Protein AF-A0A367GM44-F1 (afdb_monomer_lite)

pLDDT: mean 84.48, std 12.16, range [33.94, 97.19]

Secondary structure (DSSP, 8-state):
-EEEEEEEEEETTEEEEEEEEEESSGGGSBHHHHHHHHT--TTSTTHHHHHHHHHH---HHHHTT-S--HHHHHHHGGGGS----TTPPPPSEEEETTEEEE----GGG--HHHHHHHHHHHHT--B-TTS-B--GGGHHHHHHHHHHHHHH-SPP-GGGSHHHHHHHTTSBHHHHHHHHHHHHHHHH---------PPP-

Foldseek 3Di:
DWDKDKFWFDDDPDIDIDIFTAAQALQFAFLLLQLVLLVQDCPDDCSVLVNCCSRRVNPSVVSVRGDDCPVVVNSCVNQQDFHPLVPFDADQWFQFPNDTFGQPPPCVPPDPVLVVLLVVLLVPFDQDPVRHTDCSNVLLLNCLSRCVCRVPVDDGDPVCSVVRSVRSRGTRSSHSVNSSCSSNCVPNVDDNDDTSHRDND

Structure (mmCIF, N/CA/C/O backbone):
data_AF-A0A367GM44-F1
#
_entry.id   AF-A0A367GM44-F1
#
loop_
_atom_site.group_PDB
_atom_site.id
_atom_site.type_symbol
_atom_site.label_atom_id
_atom_site.label_alt_id
_atom_site.label_comp_id
_atom_site.label_asym_id
_atom_site.label_entity_id
_atom_site.label_seq_id
_atom_site.pdbx_PDB_ins_code
_atom_site.Cartn_x
_atom_site.Cartn_y
_atom_site.Cartn_z
_atom_site.occupancy
_atom_site.B_iso_or_equiv
_atom_site.auth_seq_id
_atom_site.auth_comp_id
_atom_site.auth_asym_id
_atom_site.auth_atom_id
_atom_site.pdbx_PDB_model_num
ATOM 1 N N . MET A 1 1 ? -6.834 -8.641 -12.529 1.00 78.75 1 MET A N 1
ATOM 2 C CA . MET A 1 1 ? -6.191 -9.967 -12.475 1.00 78.75 1 MET A CA 1
ATOM 3 C C . MET A 1 1 ? -4.683 -9.748 -12.411 1.00 78.75 1 MET A C 1
ATOM 5 O O . MET A 1 1 ? -4.226 -8.697 -12.845 1.00 78.75 1 MET A O 1
ATOM 9 N N . LYS A 1 2 ? -3.889 -10.705 -11.922 1.00 84.25 2 LYS A N 1
ATOM 10 C CA . LYS A 1 2 ? -2.445 -10.686 -12.193 1.00 84.25 2 LYS A CA 1
ATOM 11 C C . LYS A 1 2 ? -2.099 -11.745 -13.232 1.00 84.25 2 LYS A C 1
ATOM 13 O O . LYS A 1 2 ? -2.622 -12.856 -13.160 1.00 84.25 2 LYS A O 1
ATOM 18 N N . LEU A 1 3 ? -1.249 -11.394 -14.190 1.00 83.19 3 LEU A N 1
ATOM 19 C CA . LEU A 1 3 ? -0.731 -12.310 -15.199 1.00 83.19 3 LEU A CA 1
ATOM 20 C C . LEU A 1 3 ? 0.601 -12.898 -14.719 1.00 83.19 3 LEU A C 1
ATOM 22 O O . LEU A 1 3 ? 1.509 -12.131 -14.388 1.00 83.19 3 LEU A O 1
ATOM 26 N N . PRO A 1 4 ? 0.752 -14.232 -14.679 1.00 83.38 4 PRO A N 1
ATOM 27 C CA . PRO A 1 4 ? 2.044 -14.843 -14.419 1.00 83.38 4 PRO A CA 1
ATOM 28 C C . PRO A 1 4 ? 2.964 -14.582 -15.613 1.00 83.38 4 PRO A C 1
ATOM 30 O O . PRO A 1 4 ? 2.640 -14.922 -16.750 1.00 83.38 4 PRO A O 1
ATOM 33 N N . ILE A 1 5 ? 4.122 -13.992 -15.342 1.00 77.88 5 ILE A N 1
ATOM 34 C CA . ILE A 1 5 ? 5.161 -13.710 -16.331 1.00 77.88 5 ILE A CA 1
ATOM 35 C C . ILE A 1 5 ? 6.441 -14.437 -15.932 1.00 77.88 5 ILE A C 1
ATOM 37 O O . ILE A 1 5 ? 6.831 -14.424 -14.765 1.00 77.88 5 ILE A O 1
ATOM 41 N N . SER A 1 6 ? 7.114 -15.048 -16.902 1.00 79.88 6 SER A N 1
ATOM 42 C CA . SER A 1 6 ? 8.415 -15.690 -16.709 1.00 79.88 6 SER A CA 1
ATOM 43 C C . SER A 1 6 ? 9.436 -15.021 -17.609 1.00 79.88 6 SER A C 1
ATOM 45 O O . SER A 1 6 ? 9.187 -14.836 -18.795 1.00 79.88 6 SER A O 1
ATOM 47 N N . PHE A 1 7 ? 10.589 -14.669 -17.055 1.00 78.12 7 PHE A N 1
ATOM 48 C CA . PHE A 1 7 ? 11.647 -13.969 -17.770 1.00 78.12 7 PHE A CA 1
ATOM 49 C C . PHE A 1 7 ? 13.001 -14.621 -17.523 1.00 78.12 7 PHE A C 1
ATOM 51 O O . PHE A 1 7 ? 13.337 -15.072 -16.422 1.00 78.12 7 PHE A O 1
ATOM 58 N N . LYS A 1 8 ? 13.795 -14.657 -18.591 1.00 79.44 8 LYS A N 1
ATOM 59 C CA . LYS A 1 8 ? 15.130 -15.247 -18.619 1.00 79.44 8 LYS A CA 1
ATOM 60 C C . LYS A 1 8 ? 16.155 -14.133 -18.702 1.00 79.44 8 LYS A C 1
ATOM 62 O O . LYS A 1 8 ? 16.102 -13.296 -19.593 1.00 79.44 8 LYS A O 1
ATOM 67 N N . PHE A 1 9 ? 17.110 -14.144 -17.784 1.00 74.75 9 PHE A N 1
ATOM 68 C CA . PHE A 1 9 ? 18.174 -13.150 -17.716 1.00 74.75 9 PHE A CA 1
ATOM 69 C C . PHE A 1 9 ? 19.536 -13.832 -17.616 1.00 74.75 9 PHE A C 1
ATOM 71 O O . PHE A 1 9 ? 19.698 -14.929 -17.071 1.00 74.75 9 PHE A O 1
ATOM 78 N N . LYS A 1 10 ? 20.550 -13.184 -18.185 1.00 71.50 10 LYS A N 1
ATOM 79 C CA . LYS A 1 10 ? 21.890 -13.756 -18.322 1.00 71.50 10 LYS A CA 1
ATOM 80 C C . LYS A 1 10 ? 22.782 -13.328 -17.158 1.00 71.50 10 LYS A C 1
ATOM 82 O O . LYS A 1 10 ? 23.229 -12.186 -17.096 1.00 71.50 10 LYS A O 1
ATOM 87 N N . LYS A 1 11 ? 23.113 -14.263 -16.264 1.00 74.56 11 LYS A N 1
ATOM 88 C CA . LYS A 1 11 ? 24.066 -14.053 -15.162 1.00 74.56 11 LYS A CA 1
ATOM 89 C C . LYS A 1 11 ? 25.405 -14.709 -15.513 1.00 74.56 11 LYS A C 1
ATOM 91 O O . LYS A 1 11 ? 25.668 -15.875 -15.211 1.00 74.56 11 LYS A O 1
ATOM 96 N N . GLY A 1 12 ? 26.251 -13.958 -16.220 1.00 77.75 12 GLY A N 1
ATOM 97 C CA . GLY A 1 12 ? 27.531 -14.444 -16.746 1.00 77.75 12 GLY A CA 1
ATOM 98 C C . GLY A 1 12 ? 27.339 -15.469 -17.871 1.00 77.75 12 GLY A C 1
ATOM 99 O O . GLY A 1 12 ? 26.805 -15.140 -18.930 1.00 77.75 12 GLY A O 1
ATOM 100 N N . LYS A 1 13 ? 27.779 -16.716 -17.652 1.00 73.62 13 LYS A N 1
ATOM 101 C CA . LYS A 1 13 ? 27.577 -17.837 -18.596 1.00 73.62 13 LYS A CA 1
ATOM 102 C C . LYS A 1 13 ? 26.282 -18.632 -18.361 1.00 73.62 13 LYS A C 1
ATOM 104 O O . LYS A 1 13 ? 25.987 -19.515 -19.158 1.00 73.62 13 LYS A O 1
ATOM 109 N N . LYS A 1 14 ? 25.525 -18.358 -17.291 1.00 76.38 14 LYS A N 1
ATOM 110 C CA . LYS A 1 14 ? 24.270 -19.062 -16.979 1.00 76.38 14 LYS A CA 1
ATOM 111 C C . LYS A 1 14 ? 23.059 -18.204 -17.344 1.00 76.38 14 LYS A C 1
ATOM 113 O O . LYS A 1 14 ? 23.068 -16.995 -17.117 1.00 76.38 14 LYS A O 1
ATOM 118 N N . ILE A 1 15 ? 22.022 -18.848 -17.870 1.00 78.56 15 ILE A N 1
ATOM 119 C CA . ILE A 1 15 ? 20.673 -18.280 -17.938 1.00 78.56 15 ILE A CA 1
ATOM 120 C C . ILE A 1 15 ? 20.005 -18.603 -16.602 1.00 78.56 15 ILE A C 1
ATOM 122 O O . ILE A 1 15 ? 20.053 -19.748 -16.153 1.00 78.56 15 ILE A O 1
ATOM 126 N N . ALA A 1 16 ? 19.442 -17.591 -15.956 1.00 79.19 16 ALA A N 1
ATOM 127 C CA . ALA A 1 16 ? 18.571 -17.744 -14.804 1.00 79.19 16 ALA A CA 1
ATOM 128 C C . ALA A 1 16 ? 17.145 -17.384 -15.226 1.00 79.19 16 ALA A C 1
ATOM 130 O O . ALA A 1 16 ? 16.946 -16.495 -16.053 1.00 79.19 16 ALA A O 1
ATOM 131 N N . GLU A 1 17 ? 16.173 -18.091 -14.668 1.00 81.56 17 GLU A N 1
ATOM 132 C CA . GLU A 1 17 ? 14.751 -17.874 -14.910 1.00 81.56 17 GLU A CA 1
ATOM 133 C C . GLU A 1 17 ? 14.101 -17.392 -13.615 1.00 81.56 17 GLU A C 1
ATOM 135 O O . GLU A 1 17 ? 14.452 -17.838 -12.517 1.00 81.56 17 GLU A O 1
ATOM 140 N N . ARG A 1 18 ? 13.192 -16.433 -13.745 1.00 79.12 18 ARG A N 1
ATOM 141 C CA . ARG A 1 18 ? 12.415 -15.846 -12.657 1.00 79.12 18 ARG A CA 1
ATOM 142 C C . ARG A 1 18 ? 10.977 -15.709 -13.125 1.00 79.12 18 ARG A C 1
ATOM 144 O O . ARG A 1 18 ? 10.733 -15.352 -14.273 1.00 79.12 18 ARG A O 1
ATOM 151 N N . SER A 1 19 ? 10.053 -15.964 -12.213 1.00 78.31 19 SER A N 1
ATOM 152 C CA . SER A 1 19 ? 8.637 -15.659 -12.374 1.00 78.31 19 SER A CA 1
ATOM 153 C C . SER A 1 19 ? 8.283 -14.418 -11.557 1.00 78.31 19 SER A C 1
ATOM 155 O O . SER A 1 19 ? 8.750 -14.284 -10.424 1.00 78.31 19 SER A O 1
ATOM 157 N N . ALA A 1 20 ? 7.423 -13.560 -12.092 1.00 78.38 20 ALA A N 1
ATOM 158 C CA . ALA A 1 20 ? 6.728 -12.519 -11.342 1.00 78.38 20 ALA A CA 1
ATOM 159 C C . ALA A 1 20 ? 5.240 -12.513 -11.719 1.00 78.38 20 ALA A C 1
ATOM 161 O O . ALA A 1 20 ? 4.798 -13.254 -12.599 1.00 78.38 20 ALA A O 1
ATOM 162 N N . GLU A 1 21 ? 4.468 -11.669 -11.047 1.00 84.50 21 GLU A N 1
ATOM 163 C CA . GLU A 1 21 ? 3.056 -11.459 -11.339 1.00 84.50 21 GLU A CA 1
ATOM 164 C C . GLU A 1 21 ? 2.846 -10.011 -11.780 1.00 84.50 21 GLU A C 1
ATOM 166 O O . GLU A 1 21 ? 3.062 -9.087 -10.995 1.00 84.50 21 GLU A O 1
ATOM 171 N N . LEU A 1 22 ? 2.421 -9.806 -13.025 1.00 87.12 22 LEU A N 1
ATOM 172 C CA . LEU A 1 22 ? 2.160 -8.480 -13.571 1.00 87.12 22 LEU A CA 1
ATOM 173 C C . LEU A 1 22 ? 0.696 -8.088 -13.297 1.00 87.12 22 LEU A C 1
ATOM 175 O O . LEU A 1 22 ? -0.205 -8.824 -13.707 1.00 87.12 22 LEU A O 1
ATOM 179 N N . PRO A 1 23 ? 0.412 -6.975 -12.601 1.00 90.69 23 PRO A N 1
ATOM 180 C CA . PRO A 1 23 ? -0.954 -6.480 -12.449 1.00 90.69 23 PRO A CA 1
ATOM 181 C C . PRO A 1 23 ? -1.504 -6.024 -13.806 1.00 90.69 23 PRO A C 1
ATOM 183 O O . PRO A 1 23 ? -0.769 -5.446 -14.598 1.00 90.69 23 PRO A O 1
ATOM 186 N N . THR A 1 24 ? -2.792 -6.270 -14.067 1.00 89.25 24 THR A N 1
ATOM 187 C CA . THR A 1 24 ? -3.478 -5.825 -15.301 1.00 89.25 24 THR A CA 1
ATOM 188 C C . THR A 1 24 ? -4.472 -4.692 -15.063 1.00 89.25 24 THR A C 1
ATOM 190 O O . THR A 1 24 ? -5.233 -4.337 -15.959 1.00 89.25 24 THR A O 1
ATOM 193 N N . SER A 1 25 ? -4.576 -4.208 -13.829 1.00 91.12 25 SER A N 1
ATOM 194 C CA . SER A 1 25 ? -5.460 -3.113 -13.453 1.00 91.12 25 SER A CA 1
ATOM 195 C C . SER A 1 25 ? -4.989 -2.479 -12.152 1.00 91.12 25 SER A C 1
ATOM 197 O O . SER A 1 25 ? -4.296 -3.114 -11.347 1.00 91.12 25 SER A O 1
ATOM 199 N N . TRP A 1 26 ? -5.464 -1.262 -11.887 1.00 91.00 26 TRP A N 1
ATOM 200 C CA . TRP A 1 26 ? -5.286 -0.602 -10.597 1.00 91.00 26 TRP A CA 1
ATOM 201 C C . TRP A 1 26 ? -5.776 -1.463 -9.426 1.00 91.00 26 TRP A C 1
ATOM 203 O O . TRP A 1 26 ? -5.208 -1.391 -8.349 1.00 91.00 26 TRP A O 1
ATOM 213 N N . ALA A 1 27 ? -6.752 -2.354 -9.619 1.00 91.81 27 ALA A N 1
ATOM 214 C CA . ALA A 1 27 ? -7.257 -3.226 -8.559 1.00 91.81 27 ALA A CA 1
ATOM 215 C C . ALA A 1 27 ? -6.255 -4.312 -8.094 1.00 91.81 27 ALA A C 1
ATOM 217 O O . ALA A 1 27 ? -6.482 -4.961 -7.066 1.00 91.81 27 ALA A O 1
ATOM 218 N N . ASP A 1 28 ? -5.186 -4.557 -8.858 1.00 91.00 28 ASP A N 1
ATOM 219 C CA . ASP A 1 28 ? -4.237 -5.657 -8.643 1.00 91.00 28 ASP A CA 1
ATOM 220 C C . ASP A 1 28 ? -2.880 -5.220 -8.081 1.00 91.00 28 ASP A C 1
ATOM 222 O O . ASP A 1 28 ? -2.132 -6.074 -7.595 1.00 91.00 28 ASP A O 1
ATOM 226 N N . ILE A 1 29 ? -2.561 -3.922 -8.127 1.00 93.81 29 ILE A N 1
ATOM 227 C CA . ILE A 1 29 ? -1.340 -3.391 -7.509 1.00 93.81 29 ILE A CA 1
ATOM 228 C C . ILE A 1 29 ? -1.466 -3.408 -5.979 1.00 93.81 29 ILE A C 1
ATOM 230 O O . ILE A 1 29 ? -2.571 -3.340 -5.428 1.00 93.81 29 ILE A O 1
ATOM 234 N N . THR A 1 30 ? -0.344 -3.496 -5.270 1.00 95.56 30 THR A N 1
ATOM 235 C CA . THR A 1 30 ? -0.334 -3.332 -3.809 1.00 95.56 30 THR A CA 1
ATOM 236 C C . THR A 1 30 ? -0.358 -1.856 -3.415 1.00 95.56 30 THR A C 1
ATOM 238 O O . THR A 1 30 ? -0.077 -0.968 -4.222 1.00 95.56 30 THR A O 1
ATOM 241 N N . LEU A 1 31 ? -0.661 -1.574 -2.149 1.00 95.81 31 LEU A N 1
ATOM 242 C CA . LEU A 1 31 ? -0.614 -0.224 -1.606 1.00 95.81 31 LEU A CA 1
ATOM 243 C C . LEU A 1 31 ? 0.789 0.386 -1.714 1.00 95.81 31 LEU A C 1
ATOM 245 O O . LEU A 1 31 ? 0.910 1.537 -2.112 1.00 95.81 31 LEU A O 1
ATOM 249 N N . GLY A 1 32 ? 1.846 -0.382 -1.430 1.00 95.94 32 GLY A N 1
ATOM 250 C CA . GLY A 1 32 ? 3.227 0.090 -1.588 1.00 95.94 32 GLY A CA 1
ATOM 251 C C . GLY A 1 32 ? 3.549 0.484 -3.035 1.00 95.94 32 GLY A C 1
ATOM 252 O O . GLY A 1 32 ? 4.216 1.489 -3.269 1.00 95.94 32 GLY A O 1
ATOM 253 N N . GLN A 1 33 ? 3.004 -0.247 -4.014 1.00 95.00 33 GLN A N 1
ATOM 254 C CA . GLN A 1 33 ? 3.112 0.118 -5.429 1.00 95.00 33 GLN A CA 1
ATOM 255 C C . GLN A 1 33 ? 2.328 1.401 -5.740 1.00 95.00 33 GLN A C 1
ATOM 257 O O . GLN A 1 33 ? 2.858 2.281 -6.410 1.00 95.00 33 GLN A O 1
ATOM 262 N N . ALA A 1 34 ? 1.109 1.555 -5.213 1.00 93.81 34 ALA A N 1
ATOM 263 C CA . ALA A 1 34 ? 0.307 2.771 -5.382 1.00 93.81 34 ALA A CA 1
ATOM 264 C C . ALA A 1 34 ? 0.984 4.017 -4.777 1.00 93.81 34 ALA A C 1
ATOM 266 O O . ALA A 1 34 ? 0.980 5.080 -5.397 1.00 93.81 34 ALA A O 1
ATOM 267 N N . ILE A 1 35 ? 1.613 3.877 -3.605 1.00 93.38 35 ILE A N 1
ATOM 268 C CA . ILE A 1 35 ? 2.399 4.934 -2.953 1.00 93.38 35 ILE A CA 1
ATOM 269 C C . ILE A 1 35 ? 3.582 5.332 -3.835 1.00 93.38 35 ILE A C 1
ATOM 271 O O . ILE A 1 35 ? 3.714 6.511 -4.166 1.00 93.38 35 ILE A O 1
ATOM 275 N N . ALA A 1 36 ? 4.381 4.361 -4.286 1.00 93.69 36 ALA A N 1
ATOM 276 C CA . ALA A 1 36 ? 5.530 4.616 -5.151 1.00 93.69 36 ALA A CA 1
ATOM 277 C C . ALA A 1 36 ? 5.131 5.265 -6.492 1.00 93.69 36 ALA A C 1
ATOM 279 O O . ALA A 1 36 ? 5.805 6.189 -6.941 1.00 93.69 36 ALA A O 1
ATOM 280 N N . LEU A 1 37 ? 4.008 4.855 -7.098 1.00 91.31 37 LEU A N 1
ATOM 281 C CA . LEU A 1 37 ? 3.442 5.506 -8.289 1.00 91.31 37 LEU A CA 1
ATOM 282 C C . LEU A 1 37 ? 2.990 6.945 -8.009 1.00 91.31 37 LEU A C 1
ATOM 284 O O . LEU A 1 37 ? 3.214 7.819 -8.837 1.00 91.31 37 LEU A O 1
ATOM 288 N N . SER A 1 38 ? 2.407 7.223 -6.839 1.00 87.94 38 SER A N 1
ATOM 289 C CA . SER A 1 38 ? 1.982 8.584 -6.466 1.00 87.94 38 SER A CA 1
ATOM 290 C C . SER A 1 38 ? 3.148 9.561 -6.226 1.00 87.94 38 SER A C 1
ATOM 292 O O . SER A 1 38 ? 2.932 10.767 -6.143 1.00 87.94 38 SER A O 1
ATOM 294 N N . GLN A 1 39 ? 4.375 9.039 -6.116 1.00 87.50 39 GLN A N 1
ATOM 295 C CA . GLN A 1 39 ? 5.635 9.777 -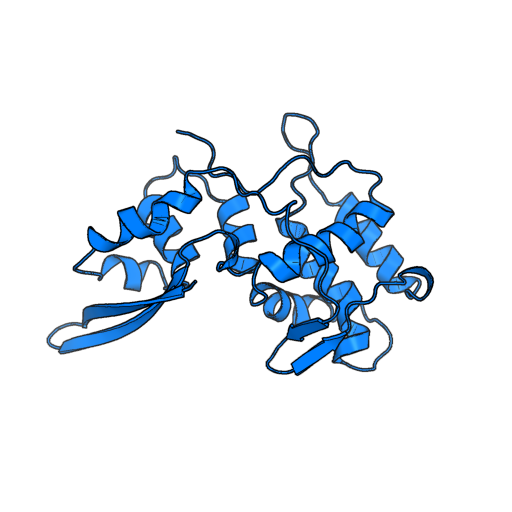5.939 1.00 87.50 39 GLN A CA 1
ATOM 296 C C . GLN A 1 39 ? 6.557 9.673 -7.177 1.00 87.50 39 GLN A C 1
ATOM 298 O O . GLN A 1 39 ? 7.707 10.133 -7.167 1.00 87.50 39 GLN A O 1
ATOM 303 N N . PHE A 1 40 ? 6.086 9.027 -8.246 1.00 89.00 40 PHE A N 1
ATOM 304 C CA . PHE A 1 40 ? 6.858 8.774 -9.454 1.00 89.00 40 PHE A CA 1
ATOM 305 C C . PHE A 1 40 ? 6.873 10.001 -10.375 1.00 89.00 40 PHE A C 1
ATOM 307 O O . PHE A 1 40 ? 5.830 10.558 -10.709 1.00 89.00 40 PHE A O 1
ATOM 314 N N . ASP A 1 41 ? 8.062 10.391 -10.836 1.00 87.50 41 ASP A N 1
ATOM 315 C CA . ASP A 1 41 ? 8.236 11.448 -11.836 1.00 87.50 41 ASP A CA 1
ATOM 316 C C . ASP A 1 41 ? 8.581 10.820 -13.190 1.00 87.50 41 ASP A C 1
ATOM 318 O O . ASP A 1 41 ? 9.676 10.293 -13.391 1.00 87.50 41 ASP A O 1
ATOM 322 N N . GLY A 1 42 ? 7.644 10.900 -14.135 1.00 84.38 42 GLY A N 1
ATOM 323 C CA . GLY A 1 42 ? 7.812 10.378 -15.493 1.00 84.38 42 GLY A CA 1
ATOM 324 C C . GLY A 1 42 ? 8.909 11.069 -16.310 1.00 84.38 42 GLY A C 1
ATOM 325 O O . GLY A 1 42 ? 9.395 10.492 -17.284 1.00 84.38 42 GLY A O 1
ATOM 326 N N . ASN A 1 43 ? 9.344 12.268 -15.912 1.00 85.88 43 ASN A N 1
ATOM 327 C CA . ASN A 1 43 ? 10.299 13.078 -16.668 1.00 85.88 43 ASN A CA 1
ATOM 328 C C . ASN A 1 43 ? 11.767 12.744 -16.343 1.00 85.88 43 ASN A C 1
ATOM 330 O O . ASN A 1 43 ? 12.667 13.146 -17.090 1.00 85.88 43 ASN A O 1
ATOM 334 N N . ARG A 1 44 ? 12.052 12.003 -15.255 1.00 86.25 44 ARG A N 1
ATOM 335 C CA . ARG A 1 44 ? 13.435 11.706 -14.834 1.00 86.25 44 ARG A CA 1
ATOM 336 C C . ARG A 1 44 ? 14.092 10.610 -15.673 1.00 86.25 44 ARG A C 1
ATOM 338 O O . ARG A 1 44 ? 13.500 9.585 -16.009 1.00 86.25 44 ARG A O 1
ATOM 345 N N . LYS A 1 45 ? 15.375 10.799 -16.006 1.00 86.44 45 LYS A N 1
ATOM 346 C CA . LYS A 1 45 ? 16.159 9.844 -16.811 1.00 86.44 45 LYS A CA 1
ATOM 347 C C . LYS A 1 45 ? 16.124 8.446 -16.182 1.00 86.44 45 LYS A C 1
ATOM 349 O O . LYS A 1 45 ? 16.751 8.206 -15.156 1.00 86.44 45 LYS A O 1
ATOM 354 N N . GLY A 1 46 ? 15.470 7.509 -16.866 1.00 85.00 46 GLY A N 1
ATOM 355 C CA . GLY A 1 46 ? 15.293 6.133 -16.397 1.00 85.00 46 GLY A CA 1
ATOM 356 C C . GLY A 1 46 ? 13.888 5.797 -15.890 1.00 85.00 46 GLY A C 1
ATOM 357 O O . GLY A 1 46 ? 13.674 4.634 -15.557 1.00 85.00 46 GLY A O 1
ATOM 358 N N . ALA A 1 47 ? 12.943 6.745 -15.921 1.00 87.44 47 ALA A N 1
ATOM 359 C CA . ALA A 1 47 ? 11.539 6.586 -15.529 1.00 87.44 47 ALA A CA 1
ATOM 360 C C . ALA A 1 47 ? 10.911 5.251 -15.980 1.00 87.44 47 ALA A C 1
ATOM 362 O O . ALA A 1 47 ? 10.381 4.524 -15.148 1.00 87.44 47 ALA A O 1
ATOM 363 N N . LYS A 1 48 ? 11.061 4.839 -17.253 1.00 86.38 48 LYS A N 1
ATOM 364 C CA . LYS A 1 48 ? 10.558 3.529 -17.735 1.00 86.38 48 LYS A CA 1
ATOM 365 C C . LYS A 1 48 ? 11.063 2.323 -16.915 1.00 86.38 48 LYS A C 1
ATOM 367 O O . LYS A 1 48 ? 10.289 1.422 -16.614 1.00 86.38 48 LYS A O 1
ATOM 372 N N . MET A 1 49 ? 12.348 2.289 -16.542 1.00 88.50 49 MET A N 1
ATOM 373 C CA . MET A 1 49 ? 12.927 1.178 -15.761 1.00 88.50 49 MET A CA 1
ATOM 374 C C . MET A 1 49 ? 12.461 1.184 -14.302 1.00 88.50 49 MET A C 1
ATOM 376 O O . MET A 1 49 ? 12.335 0.126 -13.691 1.00 88.50 49 MET A O 1
ATOM 380 N N . GLU A 1 50 ? 12.234 2.369 -13.740 1.00 90.62 50 GLU A N 1
ATOM 381 C CA . GLU A 1 50 ? 11.700 2.540 -12.390 1.00 90.62 50 GLU A CA 1
ATOM 382 C C . GLU A 1 50 ? 10.213 2.172 -12.329 1.00 90.62 50 GLU A C 1
ATOM 384 O O . GLU A 1 50 ? 9.833 1.396 -11.461 1.00 90.62 50 GLU A O 1
ATOM 389 N N . LEU A 1 51 ? 9.395 2.622 -13.287 1.00 89.88 51 LEU A N 1
ATOM 390 C CA . LEU A 1 51 ? 7.985 2.240 -13.401 1.00 89.88 51 LEU A CA 1
ATOM 391 C C . LEU A 1 51 ? 7.830 0.713 -13.444 1.00 89.88 51 LEU A C 1
ATOM 393 O O . LEU A 1 51 ? 7.055 0.137 -12.684 1.00 89.88 51 LEU A O 1
ATOM 397 N N . LEU A 1 52 ? 8.639 0.041 -14.269 1.00 88.12 52 LEU A N 1
ATOM 398 C CA . LEU A 1 52 ? 8.701 -1.421 -14.310 1.00 88.12 52 LEU A CA 1
ATOM 399 C C . LEU A 1 52 ? 9.134 -2.028 -12.967 1.00 88.12 52 LEU A C 1
ATOM 401 O O . LEU A 1 52 ? 8.551 -3.022 -12.542 1.00 88.12 52 LEU A O 1
ATOM 405 N N . SER A 1 53 ? 10.120 -1.440 -12.284 1.00 90.81 53 SER A N 1
ATOM 406 C CA . SER A 1 53 ? 10.580 -1.892 -10.962 1.00 90.81 53 SER A CA 1
ATOM 407 C C . SER A 1 53 ? 9.475 -1.795 -9.905 1.00 90.81 53 SER A C 1
ATOM 409 O O . SER A 1 53 ? 9.248 -2.759 -9.175 1.00 90.81 53 SER A O 1
ATOM 411 N N . ILE A 1 54 ? 8.720 -0.691 -9.891 1.00 92.56 54 ILE A N 1
ATOM 412 C CA . ILE A 1 54 ? 7.558 -0.490 -9.019 1.00 92.56 54 ILE A CA 1
ATOM 413 C C . ILE A 1 54 ? 6.486 -1.544 -9.319 1.00 92.56 54 ILE A C 1
ATOM 415 O O . ILE A 1 54 ? 6.066 -2.272 -8.422 1.00 92.56 54 ILE A O 1
ATOM 419 N N . ILE A 1 55 ? 6.067 -1.676 -10.580 1.00 90.19 55 ILE A N 1
ATOM 420 C CA . ILE A 1 55 ? 4.917 -2.507 -10.969 1.00 90.19 55 ILE A CA 1
ATOM 421 C C . ILE A 1 55 ? 5.191 -4.013 -10.874 1.00 90.19 55 ILE A C 1
ATOM 423 O O . ILE A 1 55 ? 4.301 -4.782 -10.508 1.00 90.19 55 ILE A O 1
ATOM 427 N N . THR A 1 56 ? 6.416 -4.451 -11.162 1.00 86.94 56 THR A N 1
ATOM 428 C CA . THR A 1 56 ? 6.805 -5.868 -11.036 1.00 86.94 56 THR A CA 1
ATOM 429 C C . THR A 1 56 ? 7.289 -6.240 -9.633 1.00 86.94 56 THR A C 1
ATOM 431 O O . THR A 1 56 ? 7.403 -7.425 -9.326 1.00 86.94 56 THR A O 1
ATOM 434 N N . GLY A 1 57 ? 7.619 -5.252 -8.792 1.00 88.12 57 GLY A N 1
ATOM 435 C CA . GLY A 1 57 ? 8.311 -5.457 -7.515 1.00 88.12 57 GLY A CA 1
ATOM 436 C C . GLY A 1 57 ? 9.770 -5.916 -7.660 1.00 88.12 57 GLY A C 1
ATOM 437 O O . GLY A 1 57 ? 10.405 -6.274 -6.668 1.00 88.12 57 GLY A O 1
ATOM 438 N N . LEU A 1 58 ? 10.317 -5.945 -8.882 1.00 87.81 58 LEU A N 1
ATOM 439 C CA . LEU A 1 58 ? 11.679 -6.407 -9.150 1.00 87.81 58 LEU A CA 1
ATOM 440 C C . LEU A 1 58 ? 12.694 -5.272 -8.967 1.00 87.81 58 LEU A C 1
ATOM 442 O O . LEU A 1 58 ? 12.433 -4.150 -9.402 1.00 87.81 58 LEU A O 1
ATOM 446 N N . PRO A 1 59 ? 13.899 -5.542 -8.437 1.00 89.31 59 PRO A N 1
ATOM 447 C CA . PRO A 1 59 ? 14.979 -4.560 -8.405 1.00 89.31 59 PRO A CA 1
ATOM 448 C C . PRO A 1 59 ? 15.331 -4.024 -9.804 1.00 89.31 59 PRO A C 1
ATOM 450 O O . PRO A 1 59 ? 15.420 -4.790 -10.765 1.00 89.31 59 PRO A O 1
ATOM 453 N N . VAL A 1 60 ? 15.629 -2.724 -9.923 1.00 88.12 60 VAL A N 1
ATOM 454 C CA . VAL A 1 60 ? 15.980 -2.050 -11.198 1.00 88.12 60 VAL A CA 1
ATOM 455 C C . VAL A 1 60 ? 17.105 -2.764 -11.972 1.00 88.12 60 VAL A C 1
ATOM 457 O O . VAL A 1 60 ? 17.137 -2.742 -13.202 1.00 88.12 60 VAL A O 1
ATOM 460 N N . ASN A 1 61 ? 18.047 -3.412 -11.283 1.00 87.12 61 ASN A N 1
ATOM 461 C CA . ASN A 1 61 ? 19.115 -4.200 -11.906 1.00 87.12 61 ASN A CA 1
ATOM 462 C C . ASN A 1 61 ? 18.648 -5.557 -12.468 1.00 87.12 61 ASN A C 1
ATOM 464 O O . ASN A 1 61 ? 19.289 -6.052 -13.391 1.00 87.12 61 ASN A O 1
ATOM 468 N N . GLU A 1 62 ? 17.571 -6.151 -11.942 1.00 85.31 62 GLU A N 1
ATOM 469 C CA . GLU A 1 62 ? 16.921 -7.327 -12.543 1.00 85.31 62 GLU A CA 1
ATOM 470 C C . GLU A 1 62 ? 16.054 -6.892 -13.741 1.00 85.31 62 GLU A C 1
ATOM 472 O O . GLU A 1 62 ? 16.169 -7.491 -14.808 1.00 85.31 62 GLU A O 1
ATOM 477 N N . VAL A 1 63 ? 15.318 -5.774 -13.634 1.00 85.25 63 VAL A N 1
ATOM 478 C CA . VAL A 1 63 ? 14.551 -5.169 -14.751 1.00 85.25 63 VAL A CA 1
ATOM 479 C C . VAL A 1 63 ? 15.444 -4.861 -15.963 1.00 85.25 63 VAL A C 1
ATOM 481 O O . VAL A 1 63 ? 15.094 -5.174 -17.097 1.00 85.25 63 VAL A O 1
ATOM 484 N N . LYS A 1 64 ? 16.646 -4.313 -15.742 1.00 84.19 64 LYS A N 1
ATOM 485 C CA . LYS A 1 64 ? 17.646 -4.052 -16.801 1.00 84.19 64 LYS A CA 1
ATOM 486 C C . LYS A 1 64 ? 18.151 -5.298 -17.536 1.00 84.19 64 LYS A C 1
ATOM 488 O O . LYS A 1 64 ? 18.809 -5.153 -18.562 1.00 84.19 64 LYS A O 1
ATOM 493 N N . ALA A 1 65 ? 17.923 -6.493 -16.994 1.00 82.50 65 ALA A N 1
ATOM 494 C CA . ALA A 1 65 ? 18.401 -7.753 -17.555 1.00 82.50 65 ALA A CA 1
ATOM 495 C C . ALA A 1 65 ? 17.301 -8.553 -18.281 1.00 82.50 65 ALA A C 1
ATOM 497 O O . ALA A 1 65 ? 17.575 -9.664 -18.741 1.00 82.50 65 ALA A O 1
ATOM 498 N N . LEU A 1 66 ? 16.085 -8.000 -18.379 1.00 77.75 66 LEU A N 1
ATOM 499 C CA . LEU A 1 66 ? 14.963 -8.563 -19.132 1.00 77.75 66 LEU A CA 1
ATOM 500 C C . LEU A 1 66 ? 15.228 -8.501 -20.644 1.00 77.75 66 LEU A C 1
ATOM 502 O O . LEU A 1 66 ? 15.741 -7.504 -21.151 1.00 77.75 66 LEU A O 1
ATOM 506 N N . SER A 1 67 ? 14.862 -9.563 -21.364 1.00 70.69 67 SER A N 1
ATOM 507 C CA . SER A 1 67 ? 15.072 -9.689 -22.815 1.00 70.69 67 SER A CA 1
ATOM 508 C C . SER A 1 67 ? 13.825 -9.447 -23.673 1.00 70.69 67 SER A C 1
ATOM 510 O O . SER A 1 67 ? 13.965 -9.204 -24.865 1.00 70.69 67 SER A O 1
ATOM 512 N N . GLU A 1 68 ? 12.623 -9.516 -23.095 1.00 71.00 68 GLU A N 1
ATOM 513 C CA . GLU A 1 68 ? 11.339 -9.568 -23.821 1.00 71.00 68 GLU A CA 1
ATOM 514 C C . GLU A 1 68 ? 10.408 -8.432 -23.355 1.00 71.00 68 GLU A C 1
ATOM 516 O O . GLU A 1 68 ? 9.352 -8.656 -22.773 1.00 71.00 68 GLU A O 1
ATOM 521 N N . TRP A 1 69 ? 10.847 -7.184 -23.546 1.00 70.56 69 TRP A N 1
ATOM 522 C CA . TRP A 1 69 ? 10.197 -5.987 -22.985 1.00 70.56 69 TRP A CA 1
ATOM 523 C C . TRP A 1 69 ? 8.876 -5.593 -23.674 1.00 70.56 69 TRP A C 1
ATOM 525 O O . TRP A 1 69 ? 7.974 -5.094 -23.009 1.00 70.56 69 TRP A O 1
ATOM 535 N N . GLU A 1 70 ? 8.740 -5.848 -24.980 1.00 69.81 70 GLU A N 1
ATOM 536 C CA . GLU A 1 70 ? 7.590 -5.427 -25.806 1.00 69.81 70 GLU A CA 1
ATOM 537 C C . GLU A 1 70 ? 6.241 -5.941 -25.285 1.00 69.81 70 GLU A C 1
ATOM 539 O O . GLU A 1 70 ? 5.232 -5.256 -25.390 1.00 69.81 70 GLU A O 1
ATOM 544 N N . HIS A 1 71 ? 6.225 -7.117 -24.654 1.00 70.50 71 HIS A N 1
ATOM 545 C CA . HIS A 1 71 ? 5.000 -7.758 -24.164 1.00 70.50 71 HIS A CA 1
ATOM 546 C C . HIS A 1 71 ? 4.474 -7.127 -22.858 1.00 70.50 71 HIS A C 1
ATOM 548 O O . HIS A 1 71 ? 3.384 -7.465 -22.393 1.00 70.50 71 HIS A O 1
ATOM 554 N N . PHE A 1 72 ? 5.251 -6.229 -22.241 1.00 74.69 72 PHE A N 1
ATOM 555 C CA . PHE A 1 72 ? 4.880 -5.557 -21.000 1.00 74.69 72 PHE A CA 1
ATOM 556 C C . PHE A 1 72 ? 4.097 -4.265 -21.241 1.00 74.69 72 PHE A C 1
ATOM 558 O O . PHE A 1 72 ? 3.222 -3.969 -20.435 1.00 74.69 72 PHE A O 1
ATOM 565 N N . GLU A 1 73 ? 4.377 -3.495 -22.302 1.00 74.38 73 GLU A N 1
ATOM 566 C CA . GLU A 1 73 ? 3.749 -2.172 -22.481 1.00 74.38 73 GLU A CA 1
ATOM 567 C C . GLU A 1 73 ? 2.219 -2.273 -22.610 1.00 74.38 73 GLU A C 1
ATOM 569 O O . GLU A 1 73 ? 1.511 -1.548 -21.911 1.00 74.38 73 GLU A O 1
ATOM 574 N N . ASP A 1 74 ? 1.708 -3.252 -23.365 1.00 76.69 74 ASP A N 1
ATOM 575 C CA . ASP A 1 74 ? 0.265 -3.523 -23.491 1.00 76.69 74 ASP A CA 1
ATOM 576 C C . ASP A 1 74 ? -0.404 -3.824 -22.136 1.00 76.69 74 ASP A C 1
ATOM 578 O O . ASP A 1 74 ? -1.511 -3.366 -21.852 1.00 76.69 74 ASP A O 1
ATOM 582 N N . CYS A 1 75 ? 0.281 -4.565 -21.260 1.00 75.88 75 CYS A N 1
ATOM 583 C CA . CYS A 1 75 ? -0.229 -4.910 -19.930 1.00 75.88 75 CYS A CA 1
ATOM 584 C C . CYS A 1 75 ? -0.204 -3.727 -18.946 1.00 75.88 75 CYS A C 1
ATOM 586 O O . CYS A 1 75 ? -0.869 -3.779 -17.913 1.00 75.88 75 CYS A O 1
ATOM 588 N N . LEU A 1 76 ? 0.569 -2.679 -19.244 1.00 81.00 76 LEU A N 1
ATOM 589 C CA . LEU A 1 76 ? 0.772 -1.499 -18.398 1.00 81.00 76 LEU A CA 1
ATOM 590 C C . LEU A 1 76 ? -0.106 -0.309 -18.809 1.00 81.00 76 LEU A C 1
ATOM 592 O O . LEU A 1 76 ? -0.110 0.704 -18.109 1.00 81.00 76 LEU A O 1
ATOM 596 N N . ALA A 1 77 ? -0.881 -0.436 -19.894 1.00 83.62 77 ALA A N 1
ATOM 597 C CA . ALA A 1 77 ? -1.763 0.610 -20.411 1.00 83.62 77 ALA A CA 1
ATOM 598 C C . ALA A 1 77 ? -2.676 1.220 -19.329 1.00 83.62 77 ALA A C 1
ATOM 600 O O . ALA A 1 77 ? -2.825 2.440 -19.274 1.00 83.62 77 ALA A O 1
ATOM 601 N N . PHE A 1 78 ? -3.187 0.403 -18.397 1.00 86.69 78 PHE A N 1
ATOM 602 C CA . PHE A 1 78 ? -4.063 0.858 -17.309 1.00 86.69 78 PHE A CA 1
ATOM 603 C C . PHE A 1 78 ? -3.443 1.949 -16.418 1.00 86.69 78 PHE A C 1
ATOM 605 O O . PHE A 1 78 ? -4.175 2.728 -15.822 1.00 86.69 78 PHE A O 1
ATOM 612 N N . ILE A 1 79 ? -2.111 2.022 -16.308 1.00 84.06 79 ILE A N 1
ATOM 613 C CA . ILE A 1 79 ? -1.417 2.996 -15.445 1.00 84.06 79 ILE A CA 1
ATOM 614 C C . ILE A 1 79 ? -1.391 4.387 -16.104 1.00 84.06 79 ILE A C 1
ATOM 616 O O . ILE A 1 79 ? -1.241 5.401 -15.426 1.00 84.06 79 ILE A O 1
ATOM 620 N N . THR A 1 80 ? -1.552 4.443 -17.431 1.00 81.19 80 THR A N 1
ATOM 621 C CA . THR A 1 80 ? -1.689 5.705 -18.178 1.00 81.19 80 THR A CA 1
ATOM 622 C C . THR A 1 80 ? -3.089 6.313 -18.055 1.00 81.19 80 THR A C 1
ATOM 624 O O . THR A 1 80 ? -3.277 7.487 -18.365 1.00 81.19 80 THR A O 1
ATOM 627 N N . GLU A 1 81 ? -4.058 5.541 -17.553 1.00 80.69 81 GLU A N 1
ATOM 628 C CA . GLU A 1 81 ? -5.414 5.994 -17.253 1.00 80.69 81 GLU A CA 1
ATOM 629 C C . GLU A 1 81 ? -5.547 6.397 -15.769 1.00 80.69 81 GLU A C 1
ATOM 631 O O . GLU A 1 81 ? -4.916 5.779 -14.902 1.00 80.69 81 GLU A O 1
ATOM 636 N N . PRO A 1 82 ? -6.385 7.399 -15.433 1.00 78.00 82 PRO A N 1
ATOM 637 C CA . PRO A 1 82 ? -6.658 7.762 -14.046 1.00 78.00 82 PRO A CA 1
ATOM 638 C C . PRO A 1 82 ? -7.209 6.602 -13.211 1.00 78.00 82 PRO A C 1
ATOM 640 O O . PRO A 1 82 ? -8.149 5.911 -13.604 1.00 78.00 82 PRO A O 1
ATOM 643 N N . ALA A 1 83 ? -6.633 6.411 -12.026 1.00 81.56 83 ALA A N 1
ATOM 644 C CA . ALA A 1 83 ? -6.982 5.317 -11.135 1.00 81.56 83 ALA A CA 1
ATOM 645 C C . ALA A 1 83 ? -8.318 5.552 -10.410 1.00 81.56 83 ALA A C 1
ATOM 647 O O . ALA A 1 83 ? -8.316 6.114 -9.313 1.00 81.56 83 ALA A O 1
ATOM 648 N N . ASP A 1 84 ? -9.445 5.058 -10.940 1.00 82.12 84 ASP A N 1
ATOM 649 C CA . ASP A 1 84 ? -10.709 5.031 -10.180 1.00 82.12 84 ASP A CA 1
ATOM 650 C C . ASP A 1 84 ? -10.646 4.034 -9.010 1.00 82.12 84 ASP A C 1
ATOM 652 O O . ASP A 1 84 ? -11.123 2.900 -9.062 1.00 82.12 84 ASP A O 1
ATOM 656 N N . LEU A 1 85 ? -10.019 4.482 -7.924 1.00 82.94 85 LEU A N 1
ATOM 657 C CA . LEU A 1 85 ? -9.963 3.788 -6.643 1.00 82.94 85 LEU A CA 1
ATOM 658 C C . LEU A 1 85 ? -11.171 4.127 -5.752 1.00 82.94 85 LEU A C 1
ATOM 660 O O . LEU A 1 85 ? -11.410 3.451 -4.752 1.00 82.94 85 LEU A O 1
ATOM 664 N N . SER A 1 86 ? -11.947 5.154 -6.116 1.00 78.44 86 SER A N 1
ATOM 665 C CA . SER A 1 86 ? -13.163 5.584 -5.414 1.00 78.44 86 SER A CA 1
ATOM 666 C C . SER A 1 86 ? -14.332 4.612 -5.577 1.00 78.44 86 SER A C 1
ATOM 668 O O . SER A 1 86 ? -15.159 4.509 -4.674 1.00 78.44 86 SER A O 1
ATOM 670 N N . GLY A 1 87 ? -14.394 3.871 -6.687 1.00 83.62 87 GLY A N 1
ATOM 671 C CA . GLY A 1 87 ? -15.432 2.866 -6.934 1.00 83.62 87 GLY A CA 1
ATOM 672 C C . GLY A 1 87 ? -15.378 1.621 -6.033 1.00 83.62 87 GLY A C 1
ATOM 673 O O . GLY A 1 87 ? -16.312 0.816 -6.054 1.00 83.62 87 GLY A O 1
ATOM 674 N N . PHE A 1 88 ? -14.320 1.420 -5.236 1.00 89.44 88 PHE A N 1
ATOM 675 C CA . PHE A 1 88 ? -14.198 0.238 -4.377 1.00 89.44 88 PHE A CA 1
ATOM 676 C C . PHE A 1 88 ? -14.994 0.367 -3.073 1.00 89.44 88 PHE A C 1
ATOM 678 O O . PHE A 1 88 ? -14.810 1.292 -2.286 1.00 89.44 88 PHE A O 1
ATOM 685 N N . ALA A 1 89 ? -15.840 -0.627 -2.797 1.00 91.75 89 ALA A N 1
ATOM 686 C CA . ALA A 1 89 ? -16.518 -0.748 -1.512 1.00 91.75 89 ALA A CA 1
ATOM 687 C C . ALA A 1 89 ? -15.535 -1.115 -0.384 1.00 91.75 89 ALA A C 1
ATOM 689 O O . ALA A 1 89 ? -14.612 -1.908 -0.580 1.00 91.75 89 ALA A O 1
ATOM 690 N N . ILE A 1 90 ? -15.783 -0.596 0.822 1.00 92.94 90 ILE A N 1
ATOM 691 C CA . ILE A 1 90 ? -15.074 -1.007 2.042 1.00 92.94 90 ILE A CA 1
ATOM 692 C C . ILE A 1 90 ? -15.376 -2.499 2.292 1.00 92.94 90 ILE A C 1
ATOM 694 O O . ILE A 1 90 ? -16.546 -2.848 2.467 1.00 92.94 90 ILE A O 1
ATOM 698 N N . PRO A 1 91 ? -14.373 -3.394 2.313 1.00 94.81 91 PRO A N 1
ATOM 699 C CA . PRO A 1 91 ? -14.599 -4.813 2.560 1.00 94.81 91 PRO A CA 1
ATOM 700 C C . PRO A 1 91 ? -14.872 -5.086 4.048 1.00 94.81 91 PRO A C 1
ATOM 702 O O . PRO A 1 91 ? -14.308 -4.433 4.920 1.00 94.81 91 PRO A O 1
ATOM 705 N N . ASP A 1 92 ? -15.654 -6.123 4.367 1.00 95.38 92 ASP A N 1
ATOM 706 C CA . ASP A 1 92 ? -15.858 -6.563 5.763 1.00 95.38 92 ASP A CA 1
ATOM 707 C C . ASP A 1 92 ? -14.567 -7.078 6.424 1.00 95.38 92 ASP A C 1
ATOM 709 O O . ASP A 1 92 ? -14.410 -7.044 7.651 1.00 95.38 92 ASP A O 1
ATOM 713 N N . LYS A 1 93 ? -13.654 -7.621 5.610 1.00 96.25 93 LYS A N 1
ATOM 714 C CA . LYS A 1 93 ? -12.387 -8.217 6.035 1.00 96.25 93 LYS A CA 1
ATOM 715 C C . LYS A 1 93 ? -11.271 -7.919 5.041 1.00 96.25 93 LYS A C 1
ATOM 717 O O . LYS A 1 93 ? -11.499 -7.907 3.835 1.00 96.25 93 LYS A O 1
ATOM 722 N N . VAL A 1 94 ? -10.054 -7.794 5.556 1.00 95.88 94 VAL A N 1
ATOM 723 C CA . VAL A 1 94 ? -8.810 -7.740 4.776 1.00 95.88 94 VAL A CA 1
ATOM 724 C C . VAL A 1 94 ? -7.902 -8.904 5.167 1.00 95.88 94 VAL A C 1
ATOM 726 O O . VAL A 1 94 ? -7.933 -9.356 6.312 1.00 95.88 94 VAL A O 1
ATOM 729 N N . THR A 1 95 ? -7.097 -9.398 4.228 1.00 96.12 95 THR A N 1
ATOM 730 C CA . THR A 1 95 ? -6.107 -10.450 4.501 1.00 96.12 95 THR A CA 1
ATOM 731 C C . THR A 1 95 ? -4.730 -9.818 4.652 1.00 96.12 95 THR A C 1
ATOM 733 O O . THR A 1 95 ? -4.209 -9.260 3.691 1.00 96.12 95 THR A O 1
ATOM 736 N N . ILE A 1 96 ? -4.145 -9.920 5.843 1.00 94.56 96 ILE A N 1
ATOM 737 C CA . ILE A 1 96 ? -2.820 -9.397 6.200 1.00 94.56 96 ILE A CA 1
ATOM 738 C C . ILE A 1 96 ? -1.996 -10.593 6.683 1.00 94.56 96 ILE A C 1
ATOM 740 O O . ILE A 1 96 ? -2.469 -11.347 7.530 1.00 94.56 96 ILE A O 1
ATOM 744 N N . ASP A 1 97 ? -0.807 -10.804 6.112 1.00 92.00 97 ASP A N 1
ATOM 745 C CA . ASP A 1 97 ? 0.071 -11.953 6.417 1.00 92.00 97 ASP A CA 1
ATOM 746 C C . ASP A 1 97 ? -0.671 -13.314 6.436 1.00 92.00 97 ASP A C 1
ATOM 748 O O . ASP A 1 97 ? -0.637 -14.092 7.389 1.00 92.00 97 ASP A O 1
ATOM 752 N N . GLY A 1 98 ? -1.476 -13.561 5.395 1.00 93.00 98 GLY A N 1
ATOM 753 C CA . GLY A 1 98 ? -2.285 -14.780 5.254 1.00 93.00 98 GLY A CA 1
ATOM 754 C C . GLY A 1 98 ? -3.467 -14.922 6.229 1.00 93.00 98 GLY A C 1
ATOM 755 O O . GLY A 1 98 ? -4.226 -15.885 6.119 1.00 93.00 98 GLY A O 1
ATOM 756 N N . ARG A 1 99 ? -3.676 -13.979 7.157 1.00 96.06 99 ARG A N 1
ATOM 757 C CA . ARG A 1 99 ? -4.760 -13.998 8.154 1.00 96.06 99 ARG A CA 1
ATOM 758 C C . ARG A 1 99 ? -5.845 -12.980 7.817 1.00 96.06 99 ARG A C 1
ATOM 760 O O . ARG A 1 99 ? -5.560 -11.843 7.457 1.00 96.06 99 ARG A O 1
ATOM 767 N N . ALA A 1 100 ? -7.107 -13.386 7.948 1.00 96.94 100 ALA A N 1
ATOM 768 C CA . ALA A 1 100 ? -8.255 -12.527 7.663 1.00 96.94 100 ALA A CA 1
ATOM 769 C C . ALA A 1 100 ? -8.688 -11.737 8.911 1.00 96.94 100 ALA A C 1
ATOM 771 O O . ALA A 1 100 ? -9.227 -12.311 9.860 1.00 96.94 100 ALA A O 1
ATOM 772 N N . TYR A 1 101 ? -8.516 -10.418 8.876 1.00 95.81 101 TYR A N 1
ATOM 773 C CA . TYR A 1 101 ? -8.895 -9.486 9.936 1.00 95.81 101 TYR A CA 1
ATOM 774 C C . TYR A 1 101 ? -10.167 -8.726 9.564 1.00 95.81 101 TYR A C 1
ATOM 776 O O . TYR A 1 101 ? -10.361 -8.357 8.407 1.00 95.81 101 TYR A O 1
ATOM 784 N N . LYS A 1 102 ? -11.051 -8.485 10.539 1.00 95.06 102 LYS A N 1
ATOM 785 C CA . LYS A 1 102 ? -12.264 -7.680 10.333 1.00 95.06 102 LYS A CA 1
ATOM 786 C C . LYS A 1 102 ? -11.893 -6.201 10.219 1.00 95.06 102 LYS A C 1
ATOM 788 O O . LYS A 1 102 ? -11.148 -5.702 11.058 1.00 95.06 102 LYS A O 1
ATOM 793 N N . VAL A 1 103 ? -12.452 -5.500 9.235 1.00 93.62 103 VAL A N 1
ATOM 794 C CA . VAL A 1 103 ? -12.284 -4.047 9.117 1.00 93.62 103 VAL A CA 1
ATOM 795 C C . VAL A 1 103 ? -13.053 -3.348 10.252 1.00 93.62 103 VAL A C 1
ATOM 797 O O . VAL A 1 103 ? -14.239 -3.636 10.462 1.00 93.62 103 VAL A O 1
ATOM 800 N N . PRO A 1 104 ? -12.421 -2.436 11.015 1.00 85.44 104 PRO A N 1
ATOM 801 C CA . PRO A 1 104 ? -13.107 -1.677 12.051 1.00 85.44 104 PRO A CA 1
ATOM 802 C C . PRO A 1 104 ? -14.021 -0.619 11.416 1.00 85.44 104 PRO A C 1
ATOM 804 O O . PRO A 1 104 ? -13.599 0.481 11.092 1.00 85.44 104 PRO A O 1
ATOM 807 N N . VAL A 1 105 ? -15.307 -0.938 11.257 1.00 80.69 105 VAL A N 1
ATOM 808 C CA . VAL A 1 105 ? -16.315 0.005 10.723 1.00 80.69 105 VAL A CA 1
ATOM 809 C C . VAL A 1 105 ? -16.834 1.008 11.762 1.00 80.69 105 VAL A C 1
ATOM 811 O O . VAL A 1 105 ? -17.399 2.037 11.407 1.00 80.69 105 VAL A O 1
ATOM 814 N N . ASN A 1 106 ? -16.653 0.734 13.060 1.00 80.06 106 ASN A N 1
ATOM 815 C CA . ASN A 1 106 ? -17.059 1.636 14.138 1.00 80.06 106 ASN A CA 1
ATOM 816 C C . ASN A 1 106 ? -15.840 2.248 14.827 1.00 80.06 106 ASN A C 1
ATOM 818 O O . ASN A 1 106 ? -15.399 1.788 15.880 1.00 80.06 106 ASN A O 1
ATOM 822 N N . LEU A 1 107 ? -15.340 3.337 14.249 1.00 71.94 107 LEU A N 1
ATOM 823 C CA . LEU A 1 107 ? -14.194 4.053 14.795 1.00 71.94 107 LEU A CA 1
ATOM 824 C C . LEU A 1 107 ? -14.515 4.764 16.130 1.00 71.94 107 LEU A C 1
ATOM 826 O O . LEU A 1 107 ? -13.608 5.250 16.773 1.00 71.94 107 LEU A O 1
ATOM 830 N N . LYS A 1 108 ? -15.760 4.804 16.638 1.00 70.81 108 LYS A N 1
ATOM 831 C CA . LYS A 1 108 ? -16.038 5.369 17.986 1.00 70.81 108 LYS A CA 1
ATOM 832 C C . LYS A 1 108 ? -15.447 4.546 19.147 1.00 70.81 108 LYS A C 1
ATOM 834 O O . LYS A 1 108 ? -15.573 4.956 20.294 1.00 70.81 108 LYS A O 1
ATOM 839 N N . ILE A 1 109 ? -14.868 3.381 18.850 1.00 69.75 109 ILE A N 1
ATOM 840 C CA . ILE A 1 109 ? -14.198 2.477 19.800 1.00 69.75 109 ILE A CA 1
ATOM 841 C C . ILE A 1 109 ? -12.660 2.636 19.705 1.00 69.75 109 ILE A C 1
ATOM 843 O O . ILE A 1 109 ? -11.914 1.917 20.362 1.00 69.75 109 ILE A O 1
ATOM 847 N N . GLU A 1 110 ? -12.165 3.568 18.881 1.00 82.44 110 GLU A N 1
ATOM 848 C CA . GLU A 1 110 ? -10.737 3.884 18.785 1.00 82.44 110 GLU A CA 1
ATOM 849 C C . GLU A 1 110 ? -10.163 4.357 20.125 1.00 82.44 110 GLU A C 1
ATOM 851 O O . GLU A 1 110 ? -10.811 5.073 20.894 1.00 82.44 110 GLU A O 1
ATOM 856 N N . THR A 1 111 ? -8.925 3.960 20.413 1.00 86.62 111 THR A N 1
ATOM 857 C CA . THR A 1 111 ? -8.207 4.497 21.571 1.00 86.62 111 THR A CA 1
ATOM 858 C C . THR A 1 111 ? -7.784 5.942 21.304 1.00 86.62 111 THR A C 1
ATOM 860 O O . THR A 1 111 ? -7.529 6.329 20.163 1.00 86.62 111 THR A O 1
ATOM 863 N N . TYR A 1 112 ? -7.654 6.746 22.363 1.00 88.06 112 TYR A N 1
ATOM 864 C CA . TYR A 1 112 ? -7.205 8.137 22.230 1.00 88.06 112 TYR A CA 1
ATOM 865 C C . TYR A 1 112 ? -5.828 8.248 21.547 1.00 88.06 112 TYR A C 1
ATOM 867 O O . TYR A 1 112 ? -5.618 9.165 20.761 1.00 88.06 112 TYR A O 1
ATOM 875 N N . GLY A 1 113 ? -4.928 7.281 21.775 1.00 90.94 113 GLY A N 1
ATOM 876 C CA . GLY A 1 113 ? -3.622 7.220 21.108 1.00 90.94 113 GLY A CA 1
ATOM 877 C C . GLY A 1 113 ? -3.727 7.070 19.587 1.00 90.94 113 GLY A C 1
ATOM 878 O O . GLY A 1 113 ? -3.117 7.852 18.869 1.00 90.94 113 GLY A O 1
ATOM 879 N N . GLN A 1 114 ? -4.568 6.152 19.092 1.00 92.56 114 GLN A N 1
ATOM 880 C CA . GLN A 1 114 ? -4.799 5.986 17.645 1.00 92.56 114 GLN A CA 1
ATOM 881 C C . GLN A 1 114 ? -5.351 7.258 17.001 1.00 92.56 114 GLN A C 1
ATOM 883 O O . GLN A 1 114 ? -4.952 7.624 15.899 1.00 92.56 114 GLN A O 1
ATOM 888 N N . LYS A 1 115 ? -6.254 7.943 17.711 1.00 90.12 115 LYS A N 1
ATOM 889 C CA . LYS A 1 115 ? -6.788 9.236 17.290 1.00 90.12 115 LYS A CA 1
ATOM 890 C C . LYS A 1 115 ? -5.680 10.292 17.162 1.00 90.12 115 LYS A C 1
ATOM 892 O O . LYS A 1 115 ? -5.635 10.978 16.147 1.00 90.12 115 LYS A O 1
ATOM 897 N N . ILE A 1 116 ? -4.816 10.434 18.169 1.00 91.00 116 ILE A N 1
ATOM 898 C CA . ILE A 1 116 ? -3.731 11.427 18.140 1.00 91.00 116 ILE A CA 1
ATOM 899 C C . ILE A 1 116 ? -2.728 11.115 17.027 1.00 91.00 116 ILE A C 1
ATOM 901 O O . ILE A 1 116 ? -2.449 12.009 16.235 1.00 91.00 116 ILE A O 1
ATOM 905 N N . ALA A 1 117 ? -2.287 9.862 16.891 1.00 93.50 117 ALA A N 1
ATOM 906 C CA . ALA A 1 117 ? -1.370 9.454 15.825 1.00 93.50 117 ALA A CA 1
ATOM 907 C C . ALA A 1 117 ? -1.931 9.771 14.424 1.00 93.50 117 ALA A C 1
ATOM 909 O O . ALA A 1 117 ? -1.236 10.337 13.584 1.00 93.50 117 ALA A O 1
ATOM 910 N N . LEU A 1 118 ? -3.222 9.502 14.177 1.00 91.12 118 LEU A N 1
ATOM 911 C CA . LEU A 1 118 ? -3.842 9.821 12.886 1.00 91.12 118 LEU A CA 1
ATOM 912 C C . LEU A 1 118 ? -4.022 11.335 12.658 1.00 91.12 118 LEU A C 1
ATOM 914 O O . LEU A 1 118 ? -3.898 11.807 11.528 1.00 91.12 118 LEU A O 1
ATOM 918 N N . GLU A 1 119 ? -4.312 12.111 13.708 1.00 89.06 119 GLU A N 1
ATOM 919 C CA . GLU A 1 119 ? -4.330 13.575 13.611 1.00 89.06 119 GLU A CA 1
ATOM 920 C C . GLU A 1 119 ? -2.936 14.149 13.323 1.00 89.06 119 GLU A C 1
ATOM 922 O O . GLU A 1 119 ? -2.831 15.113 12.570 1.00 89.06 119 GLU A O 1
ATOM 927 N N . GLU A 1 120 ? -1.874 13.589 13.901 1.00 90.88 120 GLU A N 1
AT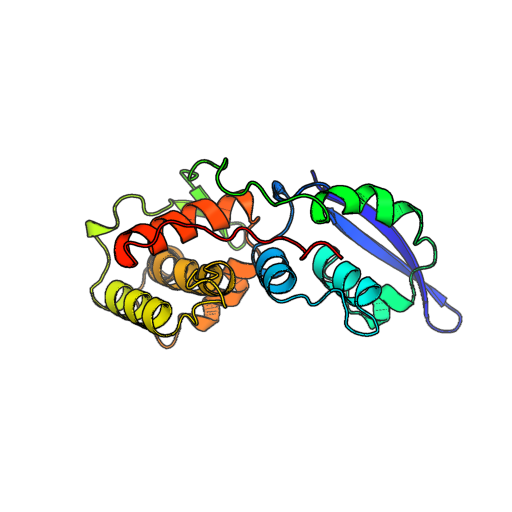OM 928 C CA . GLU A 1 120 ? -0.492 14.022 13.667 1.00 90.88 120 GLU A CA 1
ATOM 929 C C . GLU A 1 120 ? -0.020 13.656 12.255 1.00 90.88 120 GLU A C 1
ATOM 931 O O . GLU A 1 120 ? 0.489 14.528 11.548 1.00 90.88 120 GLU A O 1
ATOM 936 N N . LEU A 1 121 ? -0.321 12.441 11.786 1.00 91.31 121 LEU A N 1
ATOM 937 C CA . LEU A 1 121 ? -0.127 12.017 10.396 1.00 91.31 121 LEU A CA 1
ATOM 938 C C . LEU A 1 121 ? -0.777 12.997 9.403 1.00 91.31 121 LEU A C 1
ATOM 940 O O . LEU A 1 121 ? -0.126 13.463 8.471 1.00 91.31 121 LEU A O 1
ATOM 944 N N . LEU A 1 122 ? -2.036 13.381 9.641 1.00 87.31 122 LEU A N 1
ATOM 945 C CA . LEU A 1 122 ? -2.758 14.342 8.798 1.00 87.31 122 LEU A CA 1
ATOM 946 C C . LEU A 1 122 ? -2.209 15.776 8.879 1.00 87.31 122 LEU A C 1
ATOM 948 O O . LEU A 1 122 ? -2.286 16.501 7.890 1.00 87.31 122 LEU A O 1
ATOM 952 N N . ARG A 1 123 ? -1.656 16.210 10.020 1.00 86.25 123 ARG A N 1
ATOM 953 C CA . ARG A 1 123 ? -1.009 17.535 10.152 1.00 86.25 123 ARG A CA 1
ATOM 954 C C . ARG A 1 123 ? 0.317 17.618 9.400 1.00 86.25 123 ARG A C 1
ATOM 956 O O . ARG A 1 123 ? 0.689 18.705 8.972 1.00 86.25 123 ARG A O 1
ATOM 963 N N . ASN A 1 124 ? 1.002 16.489 9.236 1.00 85.06 124 ASN A N 1
ATOM 964 C CA . ASN A 1 124 ? 2.250 16.378 8.479 1.00 85.06 124 ASN A CA 1
ATOM 965 C C . ASN A 1 124 ? 2.020 16.241 6.961 1.00 85.06 124 ASN A C 1
ATOM 967 O O . ASN A 1 124 ? 2.978 16.130 6.199 1.00 85.06 124 ASN A O 1
ATOM 971 N N . ALA A 1 125 ? 0.763 16.241 6.508 1.00 84.00 125 ALA A N 1
ATOM 972 C CA . ALA A 1 125 ? 0.418 16.113 5.104 1.00 84.00 125 ALA A CA 1
ATOM 973 C C . ALA A 1 125 ? 0.686 17.416 4.334 1.00 84.00 125 ALA A C 1
ATOM 975 O O . ALA A 1 125 ? 0.018 18.429 4.548 1.00 84.00 125 ALA A O 1
ATOM 976 N N . GLU A 1 126 ? 1.636 17.389 3.400 1.00 79.06 126 GLU A N 1
ATOM 977 C CA . GLU A 1 126 ? 1.919 18.547 2.549 1.00 79.06 126 GLU A CA 1
ATOM 978 C C . GLU A 1 126 ? 0.802 18.745 1.500 1.00 79.06 126 GLU A C 1
ATOM 980 O O . GLU A 1 126 ? 0.506 17.822 0.728 1.00 79.06 126 GLU A O 1
ATOM 985 N N . PRO A 1 127 ? 0.160 19.929 1.434 1.00 78.56 127 PRO A N 1
ATOM 986 C CA . PRO A 1 127 ? -0.775 20.244 0.363 1.00 78.56 127 PRO A CA 1
ATOM 987 C C . PRO A 1 127 ? -0.020 20.441 -0.956 1.00 78.56 127 PRO A C 1
ATOM 989 O O . PRO A 1 127 ? 1.030 21.083 -1.009 1.00 78.56 127 PRO A O 1
ATOM 992 N N . GLY A 1 128 ? -0.576 19.911 -2.044 1.00 72.88 128 GLY A N 1
ATOM 993 C CA . GLY A 1 128 ? -0.060 20.128 -3.391 1.00 72.88 128 GLY A CA 1
ATOM 994 C C . GLY A 1 128 ? -0.288 21.563 -3.896 1.00 72.88 128 GLY A C 1
ATOM 995 O O . GLY A 1 128 ? -0.914 22.375 -3.212 1.00 72.88 128 GLY A O 1
ATOM 996 N N . PRO A 1 129 ? 0.154 21.877 -5.131 1.00 70.75 129 PRO A N 1
ATOM 997 C CA . PRO A 1 129 ? 0.058 23.225 -5.710 1.00 70.75 129 PRO A CA 1
ATOM 998 C C . PRO A 1 129 ? -1.356 23.826 -5.711 1.00 70.75 129 PRO A C 1
ATOM 1000 O O . PRO A 1 129 ? -1.512 25.038 -5.596 1.00 70.75 129 PRO A O 1
ATOM 1003 N N . ASP A 1 130 ? -2.373 22.969 -5.809 1.00 76.00 130 ASP A N 1
ATOM 1004 C CA . ASP A 1 130 ? -3.793 23.335 -5.876 1.00 76.00 130 ASP A CA 1
ATOM 1005 C C . ASP A 1 130 ? -4.473 23.397 -4.488 1.00 76.00 130 ASP A C 1
ATOM 1007 O O . ASP A 1 130 ? -5.679 23.603 -4.394 1.00 76.00 130 ASP A O 1
ATOM 1011 N N . GLY A 1 131 ? -3.724 23.167 -3.402 1.00 71.94 131 GLY A N 1
ATOM 1012 C CA . GLY A 1 131 ? -4.241 23.010 -2.035 1.00 71.94 131 GLY A CA 1
ATOM 1013 C C . GLY A 1 131 ? -4.709 21.589 -1.685 1.00 71.94 131 GLY A C 1
ATOM 1014 O O . GLY A 1 131 ? -4.854 21.269 -0.508 1.00 71.94 131 GLY A O 1
ATOM 1015 N N . ASP A 1 132 ? -4.892 20.719 -2.683 1.00 75.00 132 ASP A N 1
ATOM 1016 C CA . ASP A 1 132 ? -5.250 19.308 -2.497 1.00 75.00 132 ASP A CA 1
ATOM 1017 C C . ASP A 1 132 ? -4.136 18.499 -1.820 1.00 75.00 132 ASP A C 1
ATOM 1019 O O . ASP A 1 132 ? -2.991 18.492 -2.279 1.00 75.00 132 ASP A O 1
ATOM 1023 N N . VAL A 1 133 ? -4.487 17.720 -0.797 1.00 80.56 133 VAL A N 1
ATOM 1024 C CA . VAL A 1 133 ? -3.569 16.790 -0.124 1.00 80.56 133 VAL A CA 1
ATOM 1025 C C . VAL A 1 133 ? -3.564 15.436 -0.840 1.00 80.56 133 VAL A C 1
ATOM 1027 O O . VAL A 1 133 ? -4.602 14.779 -0.956 1.00 80.56 133 VAL A O 1
ATOM 1030 N N . ASN A 1 134 ? -2.389 14.964 -1.271 1.00 82.62 134 ASN A N 1
ATOM 1031 C CA . ASN A 1 134 ? -2.233 13.576 -1.713 1.00 82.62 134 ASN A CA 1
ATOM 1032 C C . ASN A 1 134 ? -2.232 12.652 -0.486 1.00 82.62 134 ASN A C 1
ATOM 1034 O O . ASN A 1 134 ? -1.232 12.539 0.217 1.00 82.62 134 ASN A O 1
ATOM 1038 N N . ILE A 1 135 ? -3.353 11.973 -0.240 1.00 86.69 135 ILE A N 1
ATOM 1039 C CA . ILE A 1 135 ? -3.491 11.077 0.913 1.00 86.69 135 ILE A CA 1
ATOM 1040 C C . ILE A 1 135 ? -2.866 9.689 0.715 1.00 86.69 135 ILE A C 1
ATOM 1042 O O . ILE A 1 135 ? -2.733 8.955 1.692 1.00 86.69 135 ILE A O 1
ATOM 1046 N N . VAL A 1 136 ? -2.479 9.308 -0.512 1.00 89.62 136 VAL A N 1
ATOM 1047 C CA . VAL A 1 136 ? -1.999 7.947 -0.823 1.00 89.62 136 VAL A CA 1
ATOM 1048 C C . VAL A 1 136 ? -0.762 7.555 0.005 1.00 89.62 136 VAL A C 1
ATOM 1050 O O . VAL A 1 136 ? -0.810 6.479 0.603 1.00 89.62 136 VAL A O 1
ATOM 1053 N N . PRO A 1 137 ? 0.293 8.392 0.148 1.00 91.06 137 PRO A N 1
ATOM 1054 C CA . PRO A 1 137 ? 1.461 8.075 0.979 1.00 91.06 137 PRO A CA 1
ATOM 1055 C C . PRO A 1 137 ? 1.131 7.758 2.443 1.00 91.06 137 PRO A C 1
ATOM 1057 O O . PRO A 1 137 ? 1.753 6.880 3.032 1.00 91.06 137 PRO A O 1
ATOM 1060 N N . MET A 1 138 ? 0.118 8.414 3.016 1.00 92.50 138 MET A N 1
ATOM 1061 C CA . MET A 1 138 ? -0.280 8.242 4.420 1.00 92.50 138 MET A CA 1
ATOM 1062 C C . MET A 1 138 ? -1.113 6.976 4.670 1.00 92.50 138 MET A C 1
ATOM 1064 O O . MET A 1 138 ? -1.322 6.580 5.816 1.00 92.50 138 MET A O 1
ATOM 1068 N N . MET A 1 139 ? -1.622 6.323 3.621 1.00 94.62 139 MET A N 1
ATOM 1069 C CA . MET A 1 139 ? -2.567 5.213 3.776 1.00 94.62 139 MET A CA 1
ATOM 1070 C C . MET A 1 139 ? -1.974 4.003 4.503 1.00 94.62 139 MET A C 1
ATOM 1072 O O . MET A 1 139 ? -2.699 3.333 5.236 1.00 94.62 139 MET A O 1
ATOM 1076 N N . ALA A 1 140 ? -0.686 3.705 4.314 1.00 96.56 140 ALA A N 1
ATOM 1077 C CA . ALA A 1 140 ? -0.053 2.545 4.944 1.00 96.56 140 ALA A CA 1
ATOM 1078 C C . ALA A 1 140 ? 0.050 2.710 6.468 1.00 96.56 140 ALA A C 1
ATOM 1080 O O . ALA A 1 140 ? -0.281 1.789 7.214 1.00 96.56 140 ALA A O 1
ATOM 1081 N N . GLU A 1 141 ? 0.420 3.905 6.923 1.00 96.25 141 GLU A N 1
ATOM 1082 C CA . GLU A 1 141 ? 0.497 4.266 8.338 1.00 96.25 141 GLU A CA 1
ATOM 1083 C C . GLU A 1 141 ? -0.896 4.372 8.971 1.00 96.25 141 GLU A C 1
ATOM 1085 O O . GLU A 1 141 ? -1.153 3.763 10.008 1.00 96.25 141 GLU A O 1
ATOM 1090 N N . ALA A 1 142 ? -1.855 5.004 8.285 1.00 95.31 142 ALA A N 1
ATOM 1091 C CA . ALA A 1 142 ? -3.253 5.053 8.715 1.00 95.31 142 ALA A CA 1
ATOM 1092 C C . ALA A 1 142 ? -3.859 3.652 8.926 1.00 95.31 142 ALA A C 1
ATOM 1094 O O . ALA A 1 142 ? -4.576 3.411 9.900 1.00 95.31 142 ALA A O 1
ATOM 1095 N N . LEU A 1 143 ? -3.556 2.702 8.034 1.00 96.31 143 LEU A N 1
ATOM 1096 C CA . LEU A 1 143 ? -3.949 1.303 8.202 1.00 96.31 143 LEU A CA 1
ATOM 1097 C C . LEU A 1 143 ? -3.217 0.658 9.385 1.00 96.31 143 LEU A C 1
ATOM 1099 O O . LEU A 1 143 ? -3.866 0.003 10.199 1.00 96.31 143 LEU A O 1
ATOM 1103 N N . ALA A 1 144 ? -1.905 0.861 9.520 1.00 96.69 144 ALA A N 1
ATOM 1104 C CA . ALA A 1 144 ? -1.113 0.302 10.614 1.00 96.69 144 ALA A CA 1
ATOM 1105 C C . ALA A 1 144 ? -1.625 0.766 11.992 1.00 96.69 144 ALA A C 1
ATOM 1107 O O . ALA A 1 144 ? -1.819 -0.071 12.875 1.00 96.69 144 ALA A O 1
ATOM 1108 N N . ILE A 1 145 ? -1.970 2.049 12.150 1.00 95.44 145 ILE A N 1
ATOM 1109 C CA . ILE A 1 145 ? -2.548 2.622 13.380 1.00 95.44 145 ILE A CA 1
ATOM 1110 C C . ILE A 1 145 ? -3.834 1.890 13.801 1.00 95.44 145 ILE A C 1
ATOM 1112 O O . ILE A 1 145 ? -4.010 1.533 14.972 1.00 95.44 145 ILE A O 1
ATOM 1116 N N . TYR A 1 146 ? -4.744 1.626 12.861 1.00 94.06 146 TYR A N 1
ATOM 1117 C CA . TYR A 1 146 ? -6.013 0.953 13.162 1.00 94.06 146 TYR A CA 1
ATOM 1118 C C . TYR A 1 146 ? -5.901 -0.562 13.291 1.00 94.06 146 TYR A C 1
ATOM 1120 O O . TYR A 1 146 ? -6.596 -1.154 14.122 1.00 94.06 146 TYR A O 1
ATOM 1128 N N . PHE A 1 147 ? -5.044 -1.199 12.495 1.00 94.75 147 PHE A N 1
ATOM 1129 C CA . PHE A 1 147 ? -4.867 -2.645 12.532 1.00 94.75 147 PHE A CA 1
ATOM 1130 C C . PHE A 1 147 ? -3.904 -3.114 13.628 1.00 94.75 147 PHE A C 1
ATOM 1132 O O . PHE A 1 147 ? -4.020 -4.273 14.018 1.00 94.75 147 PHE A O 1
ATOM 1139 N N . TYR A 1 148 ? -3.042 -2.263 14.205 1.00 95.06 148 TYR A N 1
ATOM 1140 C CA . TYR A 1 148 ? -2.115 -2.663 15.276 1.00 95.06 148 TYR A CA 1
ATOM 1141 C C . TYR A 1 148 ? -2.821 -3.408 16.430 1.00 95.06 148 TYR A C 1
ATOM 1143 O O . TYR A 1 148 ? -2.452 -4.562 16.677 1.00 95.06 148 TYR A O 1
ATOM 1151 N N . PRO A 1 149 ? -3.876 -2.873 17.093 1.00 93.69 149 PRO A N 1
ATOM 1152 C CA . PRO A 1 149 ? -4.530 -3.590 18.196 1.00 93.69 149 PRO A CA 1
ATOM 1153 C C . PRO A 1 149 ? -5.290 -4.839 17.733 1.00 93.69 149 PRO A C 1
ATOM 1155 O O . PRO A 1 149 ? -5.477 -5.782 18.495 1.00 93.69 149 PRO A O 1
ATOM 1158 N N . ILE A 1 150 ? -5.724 -4.857 16.468 1.00 93.12 150 ILE A N 1
ATOM 1159 C CA . ILE A 1 150 ? -6.483 -5.957 15.859 1.00 93.12 150 ILE A CA 1
ATOM 1160 C C . ILE A 1 150 ? -5.560 -7.140 15.518 1.00 93.12 150 ILE A C 1
ATOM 1162 O O . ILE A 1 150 ? -5.961 -8.295 15.658 1.00 93.12 150 ILE A O 1
ATOM 1166 N N . ILE A 1 151 ? -4.328 -6.862 15.079 1.00 93.69 151 ILE A N 1
ATOM 1167 C CA . ILE A 1 151 ? -3.320 -7.868 14.724 1.00 93.69 151 ILE A CA 1
ATOM 1168 C C . ILE A 1 151 ? -2.630 -8.415 15.977 1.00 93.69 151 ILE A C 1
ATOM 1170 O O . ILE A 1 151 ? -2.445 -9.627 16.084 1.00 93.69 151 ILE A O 1
ATOM 1174 N N . THR A 1 152 ? -2.248 -7.534 16.906 1.00 94.00 152 THR A N 1
ATOM 1175 C CA . THR A 1 152 ? -1.473 -7.894 18.107 1.00 94.00 152 THR A CA 1
ATOM 1176 C C . THR A 1 152 ? -2.334 -8.380 19.271 1.00 94.00 152 THR A C 1
ATOM 1178 O O . THR A 1 152 ? -1.873 -9.192 20.068 1.00 94.00 152 THR A O 1
ATOM 1181 N N . GLY A 1 153 ? -3.571 -7.885 19.393 1.00 93.38 153 GLY A N 1
ATOM 1182 C CA . GLY A 1 153 ? -4.368 -8.011 20.616 1.00 93.38 153 GLY A CA 1
ATOM 1183 C C . GLY A 1 153 ? -3.893 -7.108 21.764 1.00 93.38 153 GLY A C 1
ATOM 1184 O O . GLY A 1 153 ? -4.408 -7.225 22.875 1.00 93.38 153 GLY A O 1
ATOM 1185 N N . GLU A 1 154 ? -2.925 -6.218 21.525 1.00 93.75 154 GLU A N 1
ATOM 1186 C CA . GLU A 1 154 ? -2.366 -5.307 22.526 1.00 93.75 154 GLU A CA 1
ATOM 1187 C C . GLU A 1 154 ? -2.987 -3.898 22.458 1.00 93.75 154 GLU A C 1
ATOM 1189 O O . GLU A 1 154 ? -3.462 -3.473 21.400 1.00 93.75 154 GLU A O 1
ATOM 1194 N N . PRO A 1 155 ? -2.941 -3.114 23.555 1.00 93.19 155 PRO A N 1
ATOM 1195 C CA . PRO A 1 155 ? -3.190 -1.675 23.500 1.00 93.19 155 PRO A CA 1
ATOM 1196 C C . PRO A 1 155 ? -2.248 -0.988 22.504 1.00 93.19 155 PRO A C 1
ATOM 1198 O O . PRO A 1 155 ? -1.077 -1.354 22.417 1.00 93.19 155 PRO A O 1
ATOM 1201 N N . PHE A 1 156 ? -2.758 0.018 21.787 1.00 94.62 156 PHE A N 1
ATOM 1202 C CA . PHE A 1 156 ? -1.997 0.788 20.800 1.00 94.62 156 PHE A CA 1
ATOM 1203 C C . PHE A 1 156 ? -0.690 1.358 21.376 1.00 94.62 156 PHE A C 1
ATOM 1205 O O . PHE A 1 156 ? -0.686 1.914 22.476 1.00 94.62 156 PHE A O 1
ATOM 1212 N N . ARG A 1 157 ? 0.392 1.226 20.603 1.00 93.38 157 ARG A N 1
ATOM 1213 C CA . ARG A 1 157 ? 1.729 1.755 20.888 1.00 93.38 157 ARG A CA 1
ATOM 1214 C C . ARG A 1 157 ? 2.279 2.393 19.626 1.00 93.38 157 ARG A C 1
ATOM 1216 O O . ARG A 1 157 ? 2.464 1.703 18.625 1.00 93.38 157 ARG A O 1
ATOM 1223 N N . ASP A 1 158 ? 2.495 3.696 19.691 1.00 92.12 158 ASP A N 1
ATOM 1224 C CA . ASP A 1 158 ? 2.875 4.514 18.544 1.00 92.12 158 ASP A CA 1
ATOM 1225 C C . ASP A 1 158 ? 4.273 4.139 18.031 1.00 92.12 158 ASP A C 1
ATOM 1227 O O . ASP A 1 158 ? 4.475 3.882 16.846 1.00 92.12 158 ASP A O 1
ATOM 1231 N N . GLU A 1 159 ? 5.201 3.895 18.961 1.00 92.00 159 GLU A N 1
ATOM 1232 C CA . GLU A 1 159 ? 6.579 3.473 18.699 1.00 92.00 159 GLU A CA 1
ATOM 1233 C C . GLU A 1 159 ? 6.708 2.111 17.991 1.00 92.00 159 GLU A C 1
ATOM 1235 O O . GLU A 1 159 ? 7.813 1.689 17.652 1.00 92.00 159 GLU A O 1
ATOM 1240 N N . ARG A 1 160 ? 5.587 1.409 17.785 1.00 93.06 160 ARG A N 1
ATOM 1241 C CA . ARG A 1 160 ? 5.502 0.120 17.093 1.00 93.06 160 ARG A CA 1
ATOM 1242 C C . ARG A 1 160 ? 4.691 0.154 15.801 1.00 93.06 160 ARG A C 1
ATOM 1244 O O . ARG A 1 160 ? 4.556 -0.891 15.174 1.00 93.06 160 ARG A O 1
ATOM 1251 N N . VAL A 1 161 ? 4.142 1.296 15.385 1.00 91.62 161 VAL A N 1
ATOM 1252 C CA . VAL A 1 161 ? 3.327 1.392 14.157 1.00 91.62 161 VAL A CA 1
ATOM 1253 C C . VAL A 1 161 ? 4.154 1.050 12.913 1.00 91.62 161 VAL A C 1
ATOM 1255 O O . VAL A 1 161 ? 3.687 0.281 12.070 1.00 91.62 161 VAL A O 1
ATOM 1258 N N . GLU A 1 162 ? 5.401 1.527 12.843 1.00 92.00 162 GLU A N 1
ATOM 1259 C CA . GLU A 1 162 ? 6.324 1.290 11.719 1.00 92.00 162 GLU A CA 1
ATOM 1260 C C . GLU A 1 162 ? 6.572 -0.209 11.448 1.00 92.00 162 GLU A C 1
ATOM 1262 O O . GLU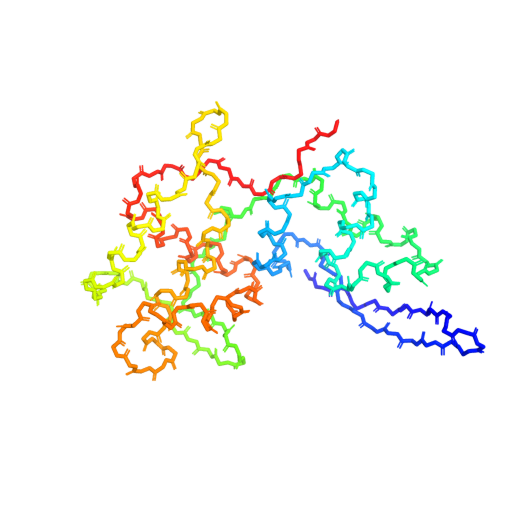 A 1 162 ? 6.622 -0.620 10.287 1.00 92.00 162 GLU A O 1
ATOM 1267 N N . ASP A 1 163 ? 6.592 -1.058 12.492 1.00 91.62 163 ASP A N 1
ATOM 1268 C CA . ASP A 1 163 ? 6.695 -2.526 12.359 1.00 91.62 163 ASP A CA 1
ATOM 1269 C C . ASP A 1 163 ? 5.603 -3.106 11.427 1.00 91.62 163 ASP A C 1
ATOM 1271 O O . ASP A 1 163 ? 5.795 -4.150 10.797 1.00 91.62 163 ASP A O 1
ATOM 1275 N N . PHE A 1 164 ? 4.440 -2.445 11.341 1.00 94.56 164 PHE A N 1
ATOM 1276 C CA . PHE A 1 164 ? 3.261 -2.896 10.595 1.00 94.56 164 PHE A CA 1
ATOM 1277 C C . PHE A 1 164 ? 3.044 -2.144 9.276 1.00 94.56 164 PHE A C 1
ATOM 1279 O O . PHE A 1 164 ? 2.335 -2.666 8.412 1.00 94.56 164 PHE A O 1
ATOM 1286 N N . VAL A 1 165 ? 3.673 -0.982 9.058 1.00 95.75 165 VAL A N 1
ATOM 1287 C CA . VAL A 1 165 ? 3.573 -0.207 7.801 1.00 95.75 165 VAL A CA 1
ATOM 1288 C C . VAL A 1 165 ? 3.962 -1.071 6.596 1.00 95.75 165 VAL A C 1
ATOM 1290 O O . VAL A 1 165 ? 3.232 -1.141 5.604 1.00 95.75 165 VAL A O 1
ATOM 1293 N N . GLN A 1 166 ? 5.045 -1.844 6.717 1.00 93.12 166 GLN A N 1
ATOM 1294 C CA . GLN A 1 166 ? 5.505 -2.748 5.655 1.00 93.12 166 GLN A CA 1
ATOM 1295 C C . GLN A 1 166 ? 4.545 -3.915 5.371 1.00 93.12 166 GLN A C 1
ATOM 1297 O O . GLN A 1 166 ? 4.512 -4.416 4.246 1.00 93.12 166 GLN A O 1
ATOM 1302 N N . LEU A 1 167 ? 3.724 -4.326 6.346 1.00 94.69 167 LEU A N 1
ATOM 1303 C CA . LEU A 1 167 ? 2.644 -5.293 6.121 1.00 94.69 167 LEU A CA 1
ATOM 1304 C C . LEU A 1 167 ? 1.483 -4.643 5.355 1.00 94.69 167 LEU A C 1
ATOM 1306 O O . LEU A 1 167 ? 0.914 -5.270 4.459 1.00 94.69 167 LEU A O 1
ATOM 1310 N N . MET A 1 168 ? 1.160 -3.379 5.649 1.00 97.19 168 MET A N 1
ATOM 1311 C CA . MET A 1 168 ? 0.113 -2.640 4.933 1.00 97.19 168 MET A CA 1
ATOM 1312 C C . MET A 1 168 ? 0.503 -2.370 3.474 1.00 97.19 168 MET A C 1
ATOM 1314 O O . MET A 1 168 ? -0.353 -2.451 2.595 1.00 97.19 168 MET A O 1
ATOM 1318 N N . HIS A 1 169 ? 1.793 -2.166 3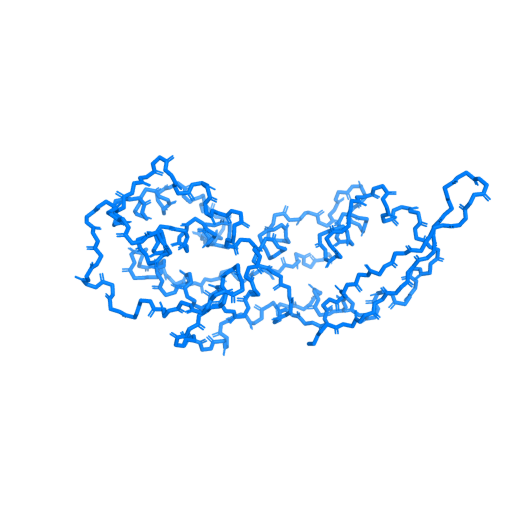.177 1.00 96.19 169 HIS A N 1
ATOM 1319 C CA . HIS A 1 169 ? 2.305 -2.064 1.802 1.00 96.19 169 HIS A CA 1
ATOM 1320 C C . HIS A 1 169 ? 1.997 -3.284 0.918 1.00 96.19 169 HIS A C 1
ATOM 1322 O O . HIS A 1 169 ? 1.944 -3.133 -0.305 1.00 96.19 169 HIS A O 1
ATOM 1328 N N . GLN A 1 170 ? 1.778 -4.471 1.497 1.00 94.81 170 GLN A N 1
ATOM 1329 C CA . GLN A 1 170 ? 1.458 -5.697 0.751 1.00 94.81 170 GLN A CA 1
ATOM 1330 C C . GLN A 1 170 ? -0.036 -5.843 0.422 1.00 94.81 170 GLN A C 1
ATOM 1332 O O . GLN A 1 170 ? -0.399 -6.666 -0.419 1.00 94.81 170 GLN A O 1
ATOM 1337 N N . LEU A 1 171 ? -0.918 -5.061 1.055 1.00 95.50 171 LEU A N 1
ATOM 1338 C CA . LEU A 1 171 ? -2.355 -5.128 0.786 1.00 95.50 171 LEU A CA 1
ATOM 1339 C C . LEU A 1 171 ? -2.659 -4.689 -0.657 1.00 95.50 171 LEU A C 1
ATOM 1341 O O . LEU A 1 171 ? -2.183 -3.633 -1.072 1.00 95.50 171 LEU A O 1
ATOM 1345 N N . PRO A 1 172 ? -3.490 -5.426 -1.420 1.00 94.94 172 PRO A N 1
ATOM 1346 C CA . PRO A 1 172 ? -4.006 -4.949 -2.701 1.00 94.94 172 PRO A CA 1
ATOM 1347 C C . PRO A 1 172 ? -4.735 -3.612 -2.532 1.00 94.94 172 PRO A C 1
ATOM 1349 O O . PRO A 1 172 ? -5.572 -3.469 -1.634 1.00 94.94 172 PRO A O 1
ATOM 1352 N N . VAL A 1 173 ? -4.461 -2.639 -3.404 1.00 94.75 173 VAL A N 1
ATOM 1353 C CA . VAL A 1 173 ? -4.960 -1.264 -3.239 1.00 94.75 173 VAL A CA 1
ATOM 1354 C C . VAL A 1 173 ? -6.491 -1.189 -3.264 1.00 94.75 173 VAL A C 1
ATOM 1356 O O . VAL A 1 173 ? -7.061 -0.417 -2.503 1.00 94.75 173 VAL A O 1
ATOM 1359 N N . LYS A 1 174 ? -7.178 -2.082 -3.995 1.00 94.62 174 LYS A N 1
ATOM 1360 C CA . LYS A 1 174 ? -8.653 -2.222 -3.963 1.00 94.62 174 LYS A CA 1
ATOM 1361 C C . LYS A 1 174 ? -9.247 -2.506 -2.577 1.00 94.62 174 LYS A C 1
ATOM 1363 O O . LYS A 1 174 ? -10.439 -2.309 -2.374 1.00 94.62 174 LYS A O 1
ATOM 1368 N N . TYR A 1 175 ? -8.443 -3.017 -1.644 1.00 95.38 175 TYR A N 1
ATOM 1369 C CA . TYR A 1 175 ? -8.837 -3.246 -0.253 1.00 95.38 175 TYR A CA 1
ATOM 1370 C C . TYR A 1 175 ? -8.252 -2.181 0.673 1.00 95.38 175 TYR A C 1
ATOM 1372 O O . TYR A 1 175 ? -8.947 -1.703 1.563 1.00 95.38 175 TYR A O 1
ATOM 1380 N N . ALA A 1 176 ? -6.992 -1.792 0.460 1.00 95.62 176 ALA A N 1
ATOM 1381 C CA . ALA A 1 176 ? -6.325 -0.786 1.279 1.00 95.62 176 ALA A CA 1
ATOM 1382 C C . ALA A 1 176 ? -6.951 0.610 1.128 1.00 95.62 176 ALA A C 1
ATOM 1384 O O . ALA A 1 176 ? -7.245 1.252 2.132 1.00 95.62 176 ALA A O 1
ATOM 1385 N N . TYR A 1 177 ? -7.194 1.061 -0.105 1.00 94.19 177 TYR A N 1
ATOM 1386 C CA . TYR A 1 177 ? -7.658 2.413 -0.420 1.00 94.19 177 TYR A CA 1
ATOM 1387 C C . TYR A 1 177 ? -9.015 2.769 0.205 1.00 94.19 177 TYR A C 1
ATOM 1389 O O . TYR A 1 177 ? -9.068 3.776 0.911 1.00 94.19 177 TYR A O 1
ATOM 1397 N N . PRO A 1 178 ? -10.102 1.977 0.052 1.00 93.50 178 PRO A N 1
ATOM 1398 C CA . PRO A 1 178 ? -11.380 2.335 0.669 1.00 93.50 178 PRO A CA 1
ATOM 1399 C C . PRO A 1 178 ? -11.333 2.289 2.204 1.00 93.50 178 PRO A C 1
ATOM 1401 O O . PRO A 1 178 ? -12.003 3.084 2.858 1.00 93.50 178 PRO A O 1
ATOM 1404 N N . VAL A 1 179 ? -10.517 1.408 2.796 1.00 94.38 179 VAL A N 1
ATOM 1405 C CA . VAL A 1 179 ? -10.364 1.306 4.258 1.00 94.38 179 VAL A CA 1
ATOM 1406 C C . VAL A 1 179 ? -9.550 2.480 4.814 1.00 94.38 179 VAL A C 1
ATOM 1408 O O . VAL A 1 179 ? -9.999 3.151 5.741 1.00 94.38 179 VAL A O 1
ATOM 1411 N N . ALA A 1 180 ? -8.392 2.779 4.222 1.00 93.88 180 ALA A N 1
ATOM 1412 C CA . ALA A 1 180 ? -7.557 3.912 4.612 1.00 93.88 180 ALA A CA 1
ATOM 1413 C C . ALA A 1 180 ? -8.268 5.249 4.363 1.00 93.88 180 ALA A C 1
ATOM 1415 O O . ALA A 1 180 ? -8.253 6.127 5.222 1.00 93.88 180 ALA A O 1
ATOM 1416 N N . GLY A 1 181 ? -8.955 5.382 3.225 1.00 90.81 181 GLY A N 1
ATOM 1417 C CA . GLY A 1 181 ? -9.795 6.532 2.906 1.00 90.81 181 GLY A CA 1
ATOM 1418 C C . GLY A 1 181 ? -10.911 6.730 3.932 1.00 90.81 181 GLY A C 1
ATOM 1419 O O . GLY A 1 181 ? -11.103 7.848 4.399 1.00 90.81 181 GLY A O 1
ATOM 1420 N N . PHE A 1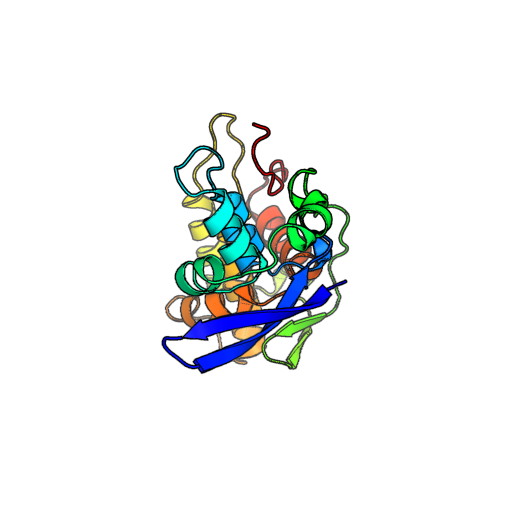 182 ? -11.601 5.663 4.353 1.00 89.44 182 PHE A N 1
ATOM 1421 C CA . PHE A 1 182 ? -12.605 5.731 5.423 1.00 89.44 182 PHE A CA 1
ATOM 1422 C C . PHE A 1 182 ? -12.026 6.228 6.755 1.00 89.44 182 PHE A C 1
ATOM 1424 O O . PHE A 1 182 ? -12.653 7.054 7.421 1.00 89.44 182 PHE A O 1
ATOM 1431 N N . PHE A 1 183 ? -10.828 5.769 7.129 1.00 89.75 183 PHE A N 1
ATOM 1432 C CA . PHE A 1 183 ? -10.138 6.249 8.327 1.00 89.75 183 PHE A CA 1
ATOM 1433 C C . PHE A 1 183 ? -9.774 7.736 8.198 1.00 89.75 183 PHE A C 1
ATOM 1435 O O . PHE A 1 183 ? -10.177 8.537 9.037 1.00 89.75 183 PHE A O 1
ATOM 1442 N N . LEU A 1 184 ? -9.088 8.126 7.121 1.00 88.31 184 LEU A N 1
ATOM 1443 C CA . LEU A 1 184 ? -8.574 9.484 6.917 1.00 88.31 184 LEU A CA 1
ATOM 1444 C C . LEU A 1 184 ? -9.698 10.525 6.731 1.00 88.31 184 LEU A C 1
ATOM 1446 O O . LEU A 1 184 ? -9.675 11.568 7.387 1.00 88.31 184 LEU A O 1
ATOM 1450 N N . MET A 1 185 ? -10.729 10.234 5.924 1.00 81.88 185 MET A N 1
ATOM 1451 C CA . MET A 1 185 ? -11.865 11.147 5.690 1.00 81.88 185 MET A CA 1
ATOM 1452 C C . MET A 1 185 ? -12.594 11.539 6.978 1.00 81.88 185 MET A C 1
ATOM 1454 O O . MET A 1 185 ? -13.027 12.683 7.114 1.00 81.88 185 MET A O 1
ATOM 1458 N N . LYS A 1 186 ? -12.727 10.610 7.937 1.00 77.00 186 LYS A N 1
ATOM 1459 C CA . LYS A 1 186 ? -13.457 10.855 9.192 1.00 77.00 186 LYS A CA 1
ATOM 1460 C C . LYS A 1 186 ? -12.802 11.950 10.050 1.00 77.00 186 LYS A C 1
ATOM 1462 O O . LYS A 1 186 ? -13.494 12.588 10.840 1.00 77.00 186 LYS A O 1
ATOM 1467 N N . TYR A 1 187 ? -11.495 12.158 9.905 1.00 70.75 187 TYR A N 1
ATOM 1468 C CA . TYR A 1 187 ? -10.722 13.125 10.689 1.00 70.75 187 TYR A CA 1
ATOM 1469 C C . TYR A 1 187 ? -10.404 14.393 9.928 1.00 70.75 187 TYR A C 1
ATOM 1471 O O . TYR A 1 187 ? -10.465 15.482 10.491 1.00 70.75 187 TYR A O 1
ATOM 1479 N N . ALA A 1 188 ? -10.044 14.248 8.657 1.00 60.38 188 ALA A N 1
ATOM 1480 C CA . ALA A 1 188 ? -9.457 15.344 7.915 1.00 60.38 188 ALA A CA 1
ATOM 1481 C C . ALA A 1 188 ? -10.492 16.413 7.521 1.00 60.38 188 ALA A C 1
ATOM 1483 O O . ALA A 1 188 ? -10.122 17.544 7.226 1.00 60.38 188 ALA A O 1
ATOM 1484 N N . GLY A 1 189 ? -11.784 16.055 7.450 1.00 54.78 189 GLY A N 1
ATOM 1485 C CA . GLY A 1 189 ? -12.811 16.910 6.834 1.00 54.78 189 GLY A CA 1
ATOM 1486 C C . GLY A 1 189 ? -12.555 17.182 5.343 1.00 54.78 189 GLY A C 1
ATOM 1487 O O . GLY A 1 189 ? -13.242 18.003 4.740 1.00 54.78 189 GLY A O 1
ATOM 1488 N N . LEU A 1 190 ? -11.562 16.499 4.763 1.00 51.25 190 LEU A N 1
ATOM 1489 C CA . LEU A 1 190 ? -11.119 16.641 3.386 1.00 51.25 190 LEU A CA 1
ATOM 1490 C C . LEU A 1 190 ? -12.049 15.873 2.450 1.00 51.25 190 LEU A C 1
ATOM 1492 O O . LEU A 1 190 ? -12.367 14.704 2.680 1.00 51.25 190 LEU A O 1
ATOM 1496 N N . SER A 1 191 ? -12.386 16.507 1.334 1.00 46.66 191 SER A N 1
ATOM 1497 C CA . SER A 1 191 ? -12.804 15.795 0.131 1.00 46.66 191 SER A CA 1
ATOM 1498 C C . SER A 1 191 ? -11.587 15.065 -0.444 1.00 46.66 191 SER A C 1
ATOM 1500 O O . SER A 1 191 ? -10.551 15.691 -0.652 1.00 46.66 191 SER A O 1
ATOM 1502 N N . ILE A 1 192 ? -11.685 13.760 -0.717 1.00 51.59 192 ILE A N 1
ATOM 1503 C CA . ILE A 1 192 ? -10.619 13.044 -1.436 1.00 51.59 192 ILE A CA 1
ATOM 1504 C C . ILE A 1 192 ? -10.617 13.528 -2.891 1.00 51.59 192 ILE A C 1
ATOM 1506 O O . ILE A 1 192 ? -11.547 13.221 -3.634 1.00 51.59 192 ILE A O 1
ATOM 1510 N N . THR A 1 193 ? -9.582 14.261 -3.297 1.00 52.38 193 THR A N 1
ATOM 1511 C CA . THR A 1 193 ? -9.487 14.871 -4.637 1.00 52.38 193 THR A CA 1
ATOM 1512 C C . THR A 1 193 ? -8.406 14.277 -5.537 1.00 52.38 193 THR A C 1
ATOM 1514 O O . THR A 1 193 ? -8.599 14.263 -6.751 1.00 52.38 193 THR A O 1
ATOM 1517 N N . LYS A 1 194 ? -7.304 13.730 -4.999 1.00 52.97 194 LYS A N 1
ATOM 1518 C CA . LYS A 1 194 ? -6.230 13.129 -5.819 1.00 52.97 194 LYS A CA 1
ATOM 1519 C C . LYS A 1 194 ? -6.143 11.607 -5.695 1.00 52.97 194 LYS A C 1
ATOM 1521 O O . LYS A 1 194 ? -5.735 11.047 -4.678 1.00 52.97 194 LYS A O 1
ATOM 1526 N N . GLN A 1 195 ? -6.530 10.949 -6.785 1.00 57.34 195 GLN A N 1
ATOM 1527 C CA . GLN A 1 195 ? -6.197 9.561 -7.106 1.00 57.34 195 GLN A CA 1
ATOM 1528 C C . GLN A 1 195 ? -4.732 9.480 -7.583 1.00 57.34 195 GLN A C 1
ATOM 1530 O O . GLN A 1 195 ? -4.209 10.482 -8.077 1.00 57.34 195 GLN A O 1
ATOM 1535 N N . PRO A 1 196 ? -4.052 8.323 -7.474 1.00 52.16 196 PRO A N 1
ATOM 1536 C CA . PRO A 1 196 ? -2.739 8.146 -8.082 1.00 52.16 196 PRO A CA 1
ATOM 1537 C C . PRO A 1 196 ? -2.879 8.137 -9.610 1.00 52.16 196 PRO A C 1
ATOM 1539 O O . PRO A 1 196 ? -3.302 7.154 -10.209 1.00 52.16 196 PRO A O 1
ATOM 1542 N N . THR A 1 197 ? -2.520 9.247 -10.240 1.00 51.31 197 THR A N 1
ATOM 1543 C CA . THR A 1 197 ? -2.345 9.382 -11.686 1.00 51.31 197 THR A CA 1
ATOM 1544 C C . THR A 1 197 ? -0.858 9.457 -11.998 1.00 51.31 197 THR A C 1
ATOM 1546 O O . THR A 1 197 ? -0.124 10.204 -11.350 1.00 51.31 197 THR A O 1
ATOM 1549 N N . LEU A 1 198 ? -0.406 8.760 -13.045 1.00 50.50 198 LEU A N 1
ATOM 1550 C CA . LEU A 1 198 ? 0.759 9.264 -13.768 1.00 50.50 198 LEU A CA 1
ATOM 1551 C C . LEU A 1 198 ? 0.366 10.634 -14.325 1.00 50.50 198 LEU A C 1
ATOM 1553 O O . LEU A 1 198 ? -0.644 10.747 -15.021 1.00 50.50 198 LEU A O 1
ATOM 1557 N N . ALA A 1 199 ? 1.136 11.674 -14.004 1.00 42.69 199 ALA A N 1
ATOM 1558 C CA . ALA A 1 199 ? 0.957 12.966 -14.650 1.00 42.69 199 ALA A CA 1
ATOM 1559 C C . ALA A 1 199 ? 1.109 12.764 -16.165 1.00 42.69 199 ALA A C 1
ATOM 1561 O O . ALA A 1 199 ? 2.145 12.271 -16.621 1.00 42.69 199 ALA A O 1
ATOM 1562 N N . ALA A 1 200 ? 0.057 13.088 -16.923 1.00 37.06 200 ALA A N 1
ATOM 1563 C CA . ALA A 1 200 ? 0.078 12.974 -18.374 1.00 37.06 200 ALA A CA 1
ATOM 1564 C C . ALA A 1 200 ? 1.250 13.801 -18.926 1.00 37.06 200 ALA A C 1
ATOM 1566 O O . ALA A 1 200 ? 1.428 14.958 -18.540 1.00 37.06 200 ALA A O 1
ATOM 1567 N N . SER A 1 201 ? 2.063 13.154 -19.764 1.00 33.94 201 SER A N 1
ATOM 1568 C CA . SER A 1 201 ? 3.265 13.726 -20.387 1.00 33.94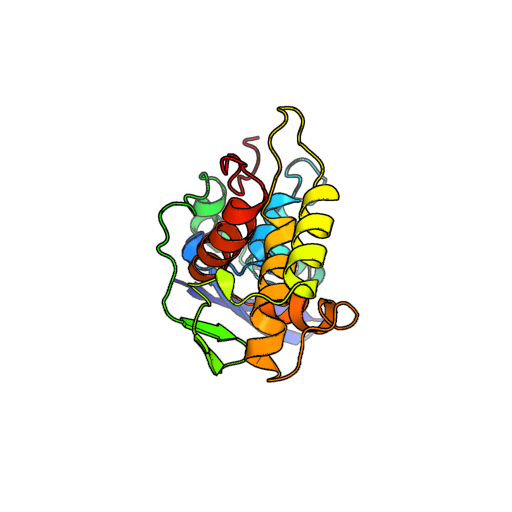 201 SER A CA 1
ATOM 1569 C C . SER A 1 201 ? 2.922 14.713 -21.500 1.00 33.94 201 SER A C 1
ATOM 1571 O O . SER A 1 201 ? 1.960 14.420 -22.243 1.00 33.94 201 SER A O 1
#

Radius of gyration: 18.39 Å; chains: 1; bounding box: 45×42×49 Å

Organism: NCBI:txid2201324

Sequence (201 aa):
MKLPISFKFKKGKKIAERSAELPTSWADITLGQAIALSQFDGNRKGAKMELLSIITGLPVNEVKALSEWEHFEDCLAFITEPADLSGFAIPDKVTIDGRAYKVPVNLKIETYGQKIALEELLRNAEPGPDGDVNIVPMMAEALAIYFYPIITGEPFRDERVEDFVQLMHQLPVKYAYPVAGFFLMKYAGLSITKQPTLAAS